Protein AF-A0A0S8A6M0-F1 (afdb_monomer_lite)

Foldseek 3Di:
DVVLVVVVVVVVVPDDDDDDDDPCVVPPPPPVAVLPVLVVVLQVVCCVQPVQEREDEAAADVCLVVSLVVVDVQQPDQKFWLAEDDDPVCRVVVVSVQSVVLSVCRNVQHWAWTKMQHPDHPPNHRIYIYTYHNLCQCAVDLLSVLCNLQVDDSVLSVQFDPLLGAGSSLSVQLSSQLRVLSNVCSVPVTHQYDDPQPCSVVLVLLLSLLLSNLLSLLVSLLVVLHCDSNLVSSLLSLLQCLLQVDNSSVNSVSSVVSNPPPSVVSNPDDSVRSSVVSVVSSVVPRDDPLVVLQLLLLSVVLSVLSPNVPDPCVVVCVSSPPPDHDVVSNVVSNVSNVVSCVVSSSDDVSPD

Secondary structure (DSSP, 8-state):
-HHHHHHHHHH--S-------TTSTTT------TTHHHHHHHHHHHHHH-TTEEEEEE--GGGHHHHHHHHHHHH-SS-EE-SB---GGGHHHHHHHHHHHHHHHHHTT--EEEEEEEEEEETTEEEEEEEE--HHHHHSSHHHHHHHHHT--HHHHTTS-GGGSPPHHHHHHHHHHHHHHHHHHHHHT-PBPP-S-TTHHHHHHHHHHHHHHHHHHHHHHHHHTS--HHHHHHHHHHHSGGGGT-STT--HHHHHHHHTS-HHHHHH--HHHHHHHHHHHHHHT---HHHHHHHHHHHHHHHHHTT-TT---HHHHHHTTTPPP-HHHHHHHHHHHHHHHHHTT---S---

pLDDT: mean 86.11, std 17.17, range [32.41, 98.69]

Radius of gyration: 20.83 Å; chains: 1; bounding box: 53×50×58 Å

Structure (mmCIF, N/CA/C/O backbone):
data_AF-A0A0S8A6M0-F1
#
_entry.id   AF-A0A0S8A6M0-F1
#
loop_
_atom_site.group_PDB
_atom_site.id
_atom_site.type_symbol
_atom_site.label_atom_id
_atom_site.label_alt_id
_atom_site.label_comp_id
_atom_site.label_asym_id
_atom_site.label_entity_id
_atom_site.label_seq_id
_atom_site.pdbx_PDB_ins_code
_atom_site.Cartn_x
_atom_site.Cartn_y
_atom_site.Cartn_z
_atom_site.occupancy
_atom_site.B_iso_or_equiv
_atom_site.auth_seq_id
_atom_site.auth_comp_id
_atom_site.auth_asym_id
_atom_site.auth_atom_id
_atom_site.pdbx_PDB_model_num
ATOM 1 N N . MET A 1 1 ? 1.611 10.120 -31.067 1.00 46.00 1 MET A N 1
ATOM 2 C CA . MET A 1 1 ? 1.795 10.291 -29.615 1.00 46.00 1 MET A CA 1
ATOM 3 C C . MET A 1 1 ? 2.648 11.515 -29.238 1.00 46.00 1 MET A C 1
ATOM 5 O O . MET A 1 1 ? 3.212 11.556 -28.164 1.00 46.00 1 MET A O 1
ATOM 9 N N . GLN A 1 2 ? 2.629 12.598 -30.031 1.00 39.31 2 GLN A N 1
ATOM 10 C CA . GLN A 1 2 ? 3.001 13.935 -29.536 1.00 39.31 2 GLN A CA 1
ATOM 11 C C . GLN A 1 2 ? 2.016 14.447 -28.463 1.00 39.31 2 GLN A C 1
ATOM 13 O O . GLN A 1 2 ? 2.237 15.522 -27.936 1.00 39.31 2 GLN A O 1
ATOM 18 N N . TYR A 1 3 ? 0.945 13.696 -28.156 1.00 43.06 3 TYR A N 1
ATOM 19 C CA . TYR A 1 3 ? -0.255 14.129 -27.437 1.00 43.06 3 TYR A CA 1
ATOM 20 C C . TYR A 1 3 ? -0.224 13.936 -25.914 1.00 43.06 3 TYR A C 1
ATOM 22 O O . TYR A 1 3 ? -0.790 14.780 -25.232 1.00 43.06 3 TYR A O 1
ATOM 30 N N . ILE A 1 4 ? 0.477 12.931 -25.366 1.00 45.72 4 ILE A N 1
ATOM 31 C CA . ILE A 1 4 ? 0.708 12.839 -23.906 1.00 45.72 4 ILE A CA 1
ATOM 32 C C . ILE A 1 4 ? 1.605 14.007 -23.481 1.00 45.72 4 ILE A C 1
ATOM 34 O O . ILE A 1 4 ? 1.246 14.790 -22.599 1.00 45.72 4 ILE A O 1
ATOM 38 N N . LEU A 1 5 ? 2.677 14.236 -24.248 1.00 43.81 5 LEU A N 1
ATOM 39 C CA . LEU A 1 5 ? 3.486 15.443 -24.146 1.00 43.81 5 LEU A CA 1
ATOM 40 C C . LEU A 1 5 ? 2.681 16.712 -24.484 1.00 43.81 5 LEU A C 1
ATOM 42 O O . LEU A 1 5 ? 2.911 17.722 -23.845 1.00 43.81 5 LEU A O 1
ATOM 46 N N . PHE A 1 6 ? 1.715 16.703 -25.419 1.00 46.66 6 PHE A N 1
ATOM 47 C CA . PHE A 1 6 ? 0.870 17.878 -25.726 1.00 46.66 6 PHE A CA 1
ATOM 48 C C . PHE A 1 6 ? -0.089 18.229 -24.583 1.00 46.66 6 PHE A C 1
ATOM 50 O O . PHE A 1 6 ? -0.305 19.405 -24.327 1.00 46.66 6 PHE A O 1
ATOM 57 N N . CYS A 1 7 ? -0.647 17.251 -23.867 1.00 47.53 7 CYS A N 1
ATOM 58 C CA . CYS A 1 7 ? -1.477 17.500 -22.687 1.00 47.53 7 CYS A CA 1
ATOM 59 C C . CYS A 1 7 ? -0.646 18.062 -21.524 1.00 47.53 7 CYS A C 1
ATOM 61 O O . CYS A 1 7 ? -1.102 18.977 -20.841 1.00 47.53 7 CYS A O 1
ATOM 63 N N . ILE A 1 8 ? 0.599 17.600 -21.369 1.00 47.94 8 ILE A N 1
ATOM 64 C CA . ILE A 1 8 ? 1.570 18.145 -20.410 1.00 47.94 8 ILE A CA 1
ATOM 65 C C . ILE A 1 8 ? 2.084 19.536 -20.869 1.00 47.94 8 ILE A C 1
ATOM 67 O O . ILE A 1 8 ? 2.166 20.467 -20.072 1.00 47.94 8 ILE A O 1
ATOM 71 N N . LEU A 1 9 ? 2.307 19.752 -22.172 1.00 43.59 9 LEU A N 1
ATOM 72 C CA . LEU A 1 9 ? 2.760 21.018 -22.782 1.00 43.59 9 LEU A CA 1
ATOM 73 C C . LEU A 1 9 ? 1.675 22.100 -22.846 1.00 43.59 9 LEU A C 1
ATOM 75 O O . LEU A 1 9 ? 1.996 23.285 -22.777 1.00 43.59 9 LEU A O 1
ATOM 79 N N . VAL A 1 10 ? 0.394 21.737 -22.948 1.00 47.34 10 VAL A N 1
ATOM 80 C CA . VAL A 1 10 ? -0.721 22.696 -22.857 1.00 47.34 10 VAL A CA 1
ATOM 81 C C . VAL A 1 10 ? -0.828 23.265 -21.436 1.00 47.34 10 VAL A C 1
ATOM 83 O O . VAL A 1 10 ? -1.192 24.430 -21.284 1.00 47.34 10 VAL A O 1
ATOM 86 N N . VAL A 1 11 ? -0.401 22.514 -20.412 1.00 46.94 11 VAL A N 1
ATOM 87 C CA . VAL A 1 11 ? -0.227 23.020 -19.037 1.00 46.94 11 VAL A CA 1
ATOM 88 C C . VAL A 1 11 ? 1.103 23.781 -18.865 1.00 46.94 11 VAL A C 1
ATOM 90 O O . VAL A 1 11 ? 1.161 24.737 -18.097 1.00 46.94 11 VAL A O 1
ATOM 93 N N . LEU A 1 12 ? 2.145 23.445 -19.634 1.00 40.41 12 LEU A N 1
ATOM 94 C CA . LEU A 1 12 ? 3.503 24.012 -19.532 1.00 40.41 12 LEU A CA 1
ATOM 95 C C . LEU A 1 12 ? 3.861 25.078 -20.585 1.00 40.41 12 LEU A C 1
ATOM 97 O O . LEU A 1 12 ? 5.035 25.381 -20.782 1.00 40.41 12 LEU A O 1
ATOM 101 N N . SER A 1 13 ? 2.892 25.733 -21.230 1.00 38.84 13 SER A N 1
ATOM 102 C CA . SER A 1 13 ? 3.166 26.835 -22.180 1.00 38.84 13 SER A CA 1
ATOM 103 C C . SER A 1 13 ? 3.771 28.115 -21.549 1.00 38.84 13 SER A C 1
ATOM 105 O O . SER A 1 13 ? 3.851 29.162 -22.193 1.00 38.84 13 SER A O 1
ATOM 107 N N . ILE A 1 14 ? 4.290 28.026 -20.321 1.00 44.28 14 ILE A N 1
ATOM 108 C CA . ILE A 1 14 ? 5.207 28.980 -19.695 1.00 44.28 14 ILE A CA 1
ATOM 109 C C . ILE A 1 14 ? 6.468 28.206 -19.282 1.00 44.28 14 ILE A C 1
ATOM 111 O O . ILE A 1 14 ? 6.523 27.721 -18.159 1.00 44.28 14 ILE A O 1
ATOM 115 N N . SER A 1 15 ? 7.443 28.052 -20.186 1.00 35.16 15 SER A N 1
ATOM 116 C CA . SER A 1 15 ? 8.906 27.938 -19.949 1.00 35.16 15 SER A CA 1
ATOM 117 C C . SER A 1 15 ? 9.570 27.266 -21.152 1.00 35.16 15 SER A C 1
ATOM 119 O O . SER A 1 15 ? 9.223 26.153 -21.526 1.00 35.16 15 SER A O 1
ATOM 121 N N . ALA A 1 16 ? 10.510 27.958 -21.790 1.00 37.88 16 ALA A N 1
ATOM 122 C CA . ALA A 1 16 ? 11.124 27.547 -23.046 1.00 37.88 16 ALA A CA 1
ATOM 123 C C . ALA A 1 16 ? 12.459 26.797 -22.861 1.00 37.88 16 ALA A C 1
ATOM 125 O O . ALA A 1 16 ? 13.295 27.229 -22.078 1.00 37.88 16 ALA A O 1
ATOM 126 N N . PHE A 1 17 ? 12.633 25.762 -23.698 1.00 36.59 17 PHE A N 1
ATOM 127 C CA . PHE A 1 17 ? 13.840 25.264 -24.389 1.00 36.59 17 PHE A CA 1
ATOM 128 C C . PHE A 1 17 ? 15.170 25.051 -23.635 1.00 36.59 17 PHE A C 1
ATOM 130 O O . PHE A 1 17 ? 15.845 26.011 -23.279 1.00 36.59 17 PHE A O 1
ATOM 137 N N . SER A 1 18 ? 15.678 23.809 -23.692 1.00 36.00 18 SER A N 1
ATOM 138 C CA . SER A 1 18 ? 16.891 23.453 -24.462 1.00 36.00 18 SER A CA 1
ATOM 139 C C . SER A 1 18 ? 17.028 21.927 -24.615 1.00 36.00 18 SER A C 1
ATOM 141 O O . SER A 1 18 ? 16.760 21.191 -23.676 1.00 36.00 18 SER A O 1
ATOM 143 N N . GLN A 1 19 ? 17.448 21.471 -25.801 1.00 38.06 19 GLN A N 1
ATOM 144 C CA . GLN A 1 19 ? 17.821 20.085 -26.133 1.00 38.06 19 GLN A CA 1
ATOM 145 C C . GLN A 1 19 ? 19.291 19.816 -25.779 1.00 38.06 19 GLN A C 1
ATOM 147 O O . GLN A 1 19 ? 20.094 20.711 -26.033 1.00 38.06 19 GLN A O 1
ATOM 152 N N . THR A 1 20 ? 19.627 18.589 -25.349 1.00 34.44 20 THR A N 1
ATOM 153 C CA . THR A 1 20 ? 20.853 17.842 -25.732 1.00 34.44 20 THR A CA 1
ATOM 154 C C . THR A 1 20 ? 20.816 16.376 -25.253 1.00 34.44 20 THR A C 1
ATOM 156 O O . THR A 1 20 ? 20.612 16.141 -24.069 1.00 34.44 20 THR A O 1
ATOM 159 N N . ASP A 1 21 ? 21.077 15.469 -26.205 1.00 32.41 21 ASP A N 1
ATOM 160 C CA . ASP A 1 21 ? 21.724 14.136 -26.188 1.00 32.41 21 ASP A CA 1
ATOM 161 C C . ASP A 1 21 ? 21.267 12.993 -25.233 1.00 32.41 21 ASP A C 1
ATOM 163 O O . ASP A 1 21 ? 21.572 12.952 -24.045 1.00 32.41 21 ASP A O 1
ATOM 167 N N . ASP A 1 22 ? 20.636 11.975 -25.846 1.00 41.69 22 ASP A N 1
ATOM 168 C CA . ASP A 1 22 ? 19.825 10.884 -25.261 1.00 41.69 22 ASP A CA 1
ATOM 169 C C . ASP A 1 22 ? 20.568 9.620 -24.753 1.00 41.69 22 ASP A C 1
ATOM 171 O O . ASP A 1 22 ? 19.923 8.620 -24.448 1.00 41.69 22 ASP A O 1
ATOM 175 N N . GLU A 1 23 ? 21.897 9.597 -24.620 1.00 34.75 23 GLU A N 1
ATOM 176 C CA . GLU A 1 23 ? 22.601 8.373 -24.156 1.00 34.75 23 GLU A CA 1
ATOM 177 C C . GLU A 1 23 ? 23.406 8.532 -22.855 1.00 34.75 23 GLU A C 1
ATOM 179 O O . GLU A 1 23 ? 23.800 7.534 -22.253 1.00 34.75 23 GLU A O 1
ATOM 184 N N . GLU A 1 24 ? 23.569 9.754 -22.339 1.00 33.75 24 GLU A N 1
ATOM 185 C CA . GLU A 1 24 ? 24.241 10.017 -21.051 1.00 33.75 24 GLU A CA 1
ATOM 186 C C . GLU A 1 24 ? 23.244 10.247 -19.890 1.00 33.75 24 GLU A C 1
ATOM 188 O O . GLU A 1 24 ? 23.607 10.147 -18.716 1.00 33.75 24 GLU A O 1
ATOM 193 N N . ALA A 1 25 ? 21.957 10.449 -20.203 1.00 35.88 25 ALA A N 1
ATOM 194 C CA . ALA A 1 25 ? 20.883 10.702 -19.235 1.00 35.88 25 ALA A CA 1
ATOM 195 C C . ALA A 1 25 ? 20.486 9.472 -18.394 1.00 35.88 25 ALA A C 1
ATOM 197 O O . ALA A 1 25 ? 19.967 9.615 -17.291 1.00 35.88 25 ALA A O 1
ATOM 198 N N . ILE A 1 26 ? 20.783 8.252 -18.858 1.00 40.38 26 ILE A N 1
ATOM 199 C CA . ILE A 1 26 ? 20.428 7.010 -18.142 1.00 40.38 26 ILE A CA 1
ATOM 200 C C . ILE A 1 26 ? 21.378 6.742 -16.952 1.00 40.38 26 ILE A C 1
ATOM 202 O O . ILE A 1 26 ? 21.061 5.949 -16.066 1.00 40.38 26 ILE A O 1
ATOM 206 N N . HIS A 1 27 ? 22.523 7.433 -16.883 1.00 38.78 27 HIS A N 1
ATOM 207 C CA . HIS A 1 27 ? 23.533 7.239 -15.834 1.00 38.78 27 HIS A CA 1
ATOM 208 C C . HIS A 1 27 ? 23.850 8.485 -14.987 1.00 38.78 27 HIS A C 1
ATOM 210 O O . HIS A 1 27 ? 24.631 8.378 -14.041 1.00 38.78 27 HIS A O 1
ATOM 216 N N . ALA A 1 28 ? 23.236 9.638 -15.262 1.00 35.34 28 ALA A N 1
ATOM 217 C CA . ALA A 1 28 ? 23.530 10.904 -14.587 1.00 35.34 28 ALA A CA 1
ATOM 218 C C . ALA A 1 28 ? 22.344 11.430 -13.755 1.00 35.34 28 ALA A C 1
ATOM 220 O O . ALA A 1 28 ? 21.873 12.538 -13.975 1.00 35.34 28 ALA A O 1
ATOM 221 N N . LEU A 1 29 ? 21.888 10.647 -12.774 1.00 40.31 29 LEU A N 1
ATOM 222 C CA . LEU A 1 29 ? 20.959 11.085 -11.714 1.00 40.31 29 LEU A CA 1
ATOM 223 C C . LEU A 1 29 ? 21.370 10.529 -10.336 1.00 40.31 29 LEU A C 1
ATOM 225 O O . LEU A 1 29 ? 20.548 10.332 -9.451 1.00 40.31 29 LEU A O 1
ATOM 229 N N . ASP A 1 30 ? 22.670 10.301 -10.118 1.00 39.28 30 ASP A N 1
ATOM 230 C CA . ASP A 1 30 ? 23.212 9.952 -8.795 1.00 39.28 30 ASP A CA 1
ATOM 231 C C . ASP A 1 30 ? 23.559 11.227 -8.002 1.00 39.28 30 ASP A C 1
ATOM 233 O O . ASP A 1 30 ? 24.685 11.447 -7.546 1.00 39.28 30 ASP A O 1
ATOM 237 N N . SER A 1 31 ? 22.575 12.128 -7.872 1.00 38.91 31 SER A N 1
ATOM 238 C CA . SER A 1 31 ? 22.597 13.052 -6.741 1.00 38.91 31 SER A CA 1
ATOM 239 C C . SER A 1 31 ? 22.397 12.178 -5.506 1.00 38.91 31 SER A C 1
ATOM 241 O O . SER A 1 31 ? 21.499 11.342 -5.484 1.00 38.91 31 SER A O 1
ATOM 243 N N . GLN A 1 32 ? 23.298 12.288 -4.531 1.00 47.19 32 GLN A N 1
ATOM 244 C CA . GLN A 1 32 ? 23.383 11.409 -3.366 1.00 47.19 32 GLN A CA 1
ATOM 245 C C . GLN A 1 32 ? 22.100 11.507 -2.517 1.00 47.19 32 GLN A C 1
ATOM 247 O O . GLN A 1 32 ? 22.029 12.242 -1.534 1.00 47.19 32 GLN A O 1
ATOM 252 N N . SER A 1 33 ? 21.066 10.796 -2.960 1.00 58.91 33 SER A N 1
ATOM 253 C CA . SER A 1 33 ? 19.709 10.811 -2.438 1.00 58.91 33 SER A CA 1
ATOM 254 C C . SER A 1 33 ? 19.671 10.080 -1.104 1.00 58.91 33 SER A C 1
ATOM 256 O O . SER A 1 33 ? 20.362 9.073 -0.911 1.00 58.91 33 SER A O 1
ATOM 258 N N . CYS A 1 34 ? 18.858 10.577 -0.168 1.00 72.19 34 CYS A N 1
ATOM 259 C CA . CYS A 1 34 ? 18.596 9.859 1.073 1.00 72.19 34 CYS A CA 1
ATOM 260 C C . CYS A 1 34 ? 18.147 8.435 0.715 1.00 72.19 34 CYS A C 1
ATOM 262 O O . CYS A 1 34 ? 17.297 8.247 -0.155 1.00 72.19 34 CYS A O 1
ATOM 264 N N . HIS A 1 35 ? 18.772 7.434 1.336 1.00 85.31 35 HIS A N 1
ATOM 265 C CA . HIS A 1 35 ? 18.454 6.015 1.140 1.00 85.31 35 HIS A CA 1
ATOM 266 C C . HIS A 1 35 ? 18.633 5.453 -0.277 1.00 85.31 35 HIS A C 1
ATOM 268 O O . HIS A 1 35 ? 18.115 4.370 -0.556 1.00 85.31 35 HIS A O 1
ATOM 274 N N . SER A 1 36 ? 19.412 6.108 -1.151 1.00 85.69 36 SER A N 1
ATOM 275 C CA . SER A 1 36 ? 19.643 5.629 -2.528 1.00 85.69 36 SER A CA 1
ATOM 276 C C . SER A 1 36 ? 20.071 4.158 -2.574 1.00 85.69 36 SER A C 1
ATOM 278 O O . SER A 1 36 ? 19.502 3.371 -3.320 1.00 85.69 36 SER A O 1
ATOM 280 N N . LYS A 1 37 ? 20.970 3.743 -1.675 1.00 91.75 37 LYS A N 1
ATOM 281 C CA . LYS A 1 37 ? 21.444 2.353 -1.575 1.00 91.75 37 LYS A CA 1
ATOM 282 C C . LYS A 1 37 ? 20.332 1.334 -1.310 1.00 91.75 37 LYS A C 1
ATOM 284 O O . LYS A 1 37 ? 20.404 0.227 -1.834 1.00 91.75 37 LYS A O 1
ATOM 289 N N . ILE A 1 38 ? 19.340 1.674 -0.485 1.00 94.31 38 ILE A N 1
ATOM 290 C CA . ILE A 1 38 ? 18.227 0.769 -0.148 1.00 94.31 38 ILE A CA 1
ATOM 291 C C . ILE A 1 38 ? 17.299 0.649 -1.352 1.00 94.31 38 ILE A C 1
ATOM 293 O O . ILE A 1 38 ? 16.981 -0.460 -1.780 1.00 94.31 38 ILE A O 1
ATOM 297 N N . VAL A 1 39 ? 16.935 1.788 -1.945 1.00 94.44 39 VAL A N 1
ATOM 298 C CA . VAL A 1 39 ? 16.099 1.853 -3.150 1.00 94.44 39 VAL A CA 1
ATOM 299 C C . VAL A 1 39 ? 16.741 1.066 -4.296 1.00 94.44 39 VAL A C 1
ATOM 301 O O . VA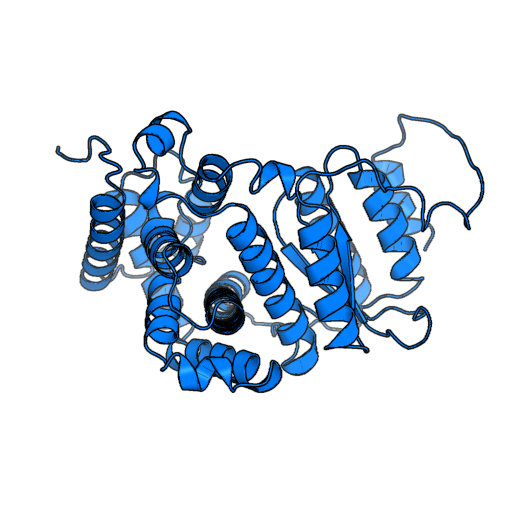L A 1 39 ? 16.091 0.223 -4.914 1.00 94.44 39 VAL A O 1
ATOM 304 N N . GLU A 1 40 ? 18.037 1.265 -4.540 1.00 95.12 40 GLU A N 1
ATOM 305 C CA . GLU A 1 40 ? 18.800 0.529 -5.549 1.00 95.12 40 GLU A CA 1
ATOM 306 C C . GLU A 1 40 ? 18.850 -0.969 -5.258 1.00 95.12 40 GLU A C 1
ATOM 308 O O . GLU A 1 40 ? 18.580 -1.772 -6.152 1.00 95.12 40 GLU A O 1
ATOM 313 N N . ALA A 1 41 ? 19.135 -1.360 -4.011 1.00 95.75 41 ALA A N 1
ATOM 314 C CA . ALA A 1 41 ? 19.183 -2.763 -3.620 1.00 95.75 41 ALA A CA 1
ATOM 315 C C . ALA A 1 41 ? 17.831 -3.463 -3.829 1.00 95.75 41 ALA A C 1
ATOM 317 O O . ALA A 1 41 ? 17.805 -4.589 -4.337 1.00 95.75 41 ALA A O 1
ATOM 318 N N . LYS A 1 42 ? 16.713 -2.805 -3.493 1.00 96.25 42 LYS A N 1
ATOM 319 C CA . LYS A 1 42 ? 15.358 -3.332 -3.714 1.00 96.25 42 LYS A CA 1
ATOM 320 C C . LYS A 1 42 ? 14.992 -3.379 -5.194 1.00 96.25 42 LYS A C 1
ATOM 322 O O . LYS A 1 42 ? 14.498 -4.405 -5.659 1.00 96.25 42 LYS A O 1
ATOM 327 N N . ARG A 1 43 ? 15.300 -2.334 -5.963 1.00 94.94 43 ARG A N 1
ATOM 328 C CA . ARG A 1 43 ? 15.109 -2.327 -7.422 1.00 94.94 43 ARG A CA 1
ATOM 329 C C . ARG A 1 43 ? 15.870 -3.473 -8.086 1.00 94.94 43 ARG A C 1
ATOM 331 O O . ARG A 1 43 ? 15.310 -4.212 -8.893 1.00 94.94 43 ARG A O 1
ATOM 338 N N . ASP A 1 44 ? 17.135 -3.657 -7.721 1.00 95.62 44 ASP A N 1
ATOM 339 C CA . ASP A 1 44 ? 17.982 -4.715 -8.267 1.00 95.62 44 ASP A CA 1
ATOM 340 C C . ASP A 1 44 ? 17.536 -6.108 -7.813 1.00 95.62 44 ASP A C 1
ATOM 342 O O . ASP A 1 44 ? 17.643 -7.069 -8.576 1.00 95.62 44 ASP A O 1
ATOM 346 N N . TYR A 1 45 ? 17.026 -6.230 -6.586 1.00 97.19 45 TYR A N 1
ATOM 347 C CA . TYR A 1 45 ? 16.375 -7.443 -6.106 1.00 97.19 45 TYR A CA 1
ATOM 348 C C . TYR A 1 45 ? 15.197 -7.822 -7.008 1.00 97.19 45 TYR A C 1
ATOM 350 O O . TYR A 1 45 ? 15.214 -8.897 -7.606 1.00 97.19 45 TYR A O 1
ATOM 358 N N . TYR A 1 46 ? 14.231 -6.919 -7.183 1.00 96.56 46 TYR A N 1
ATOM 359 C CA . TYR A 1 46 ? 13.032 -7.185 -7.975 1.00 96.56 46 TYR A CA 1
ATOM 360 C C . TYR A 1 46 ? 13.336 -7.428 -9.455 1.00 96.56 46 TYR A C 1
ATOM 362 O O . TYR A 1 46 ? 12.771 -8.350 -10.041 1.00 96.56 46 TYR A O 1
ATOM 370 N N . ARG A 1 47 ? 14.302 -6.700 -10.034 1.00 92.38 47 ARG A N 1
ATOM 371 C CA . ARG A 1 47 ? 14.785 -6.938 -11.404 1.00 92.38 47 ARG A CA 1
ATOM 372 C C . ARG A 1 47 ? 15.329 -8.358 -11.593 1.00 92.38 47 ARG A C 1
ATOM 374 O O . ARG A 1 47 ? 15.127 -8.950 -12.648 1.00 92.38 47 ARG A O 1
ATOM 381 N N . ARG A 1 48 ? 16.047 -8.906 -10.604 1.00 94.19 48 ARG A N 1
ATOM 382 C CA . ARG A 1 48 ? 16.578 -10.281 -10.676 1.00 94.19 48 ARG A CA 1
ATOM 383 C C . ARG A 1 48 ? 15.498 -11.334 -10.444 1.00 94.19 48 ARG A C 1
ATOM 385 O O . ARG A 1 48 ? 15.543 -12.378 -11.086 1.00 94.19 48 ARG A O 1
ATOM 392 N N . THR A 1 49 ? 14.574 -11.080 -9.521 1.00 95.31 49 THR A N 1
ATOM 393 C CA . THR A 1 49 ? 13.529 -12.040 -9.144 1.00 95.31 49 THR A CA 1
ATOM 394 C C . THR A 1 49 ? 12.430 -12.148 -10.203 1.00 95.31 49 THR A C 1
ATOM 396 O O . THR A 1 49 ? 11.954 -13.249 -10.470 1.00 95.31 49 THR A O 1
ATOM 399 N N . TYR A 1 50 ? 12.052 -11.033 -10.833 1.00 94.69 50 TYR A N 1
ATOM 400 C CA . TYR A 1 50 ? 10.982 -10.963 -11.831 1.00 94.69 50 TYR A CA 1
ATOM 401 C C . TYR A 1 50 ? 11.516 -10.355 -13.134 1.00 94.69 50 TYR A C 1
ATOM 403 O O . TYR A 1 50 ? 11.262 -9.186 -13.424 1.00 94.69 50 TYR A O 1
ATOM 411 N N . PRO A 1 51 ? 12.276 -11.129 -13.929 1.00 91.56 51 PRO A N 1
ATOM 412 C CA . PRO A 1 51 ? 12.998 -10.609 -15.090 1.00 91.56 51 PRO A CA 1
ATOM 413 C C . PRO A 1 51 ? 12.091 -10.063 -16.201 1.00 91.56 51 PRO A C 1
ATOM 415 O O . PRO A 1 51 ? 12.563 -9.278 -17.016 1.00 91.56 51 PRO A O 1
ATOM 418 N N . ASP A 1 52 ? 10.806 -10.428 -16.213 1.00 92.19 52 ASP A N 1
ATOM 419 C CA . ASP A 1 52 ? 9.824 -9.959 -17.200 1.00 92.19 52 ASP A CA 1
ATOM 420 C C . ASP A 1 52 ? 9.226 -8.580 -16.852 1.00 92.19 52 ASP A C 1
ATOM 422 O O . ASP A 1 52 ? 8.463 -8.016 -17.644 1.00 92.19 52 ASP A O 1
ATOM 426 N N . ILE A 1 53 ? 9.563 -8.039 -15.671 1.00 94.56 53 ILE A N 1
ATOM 427 C CA . ILE A 1 53 ? 9.106 -6.742 -15.166 1.00 94.56 53 ILE A CA 1
ATOM 428 C C . ILE A 1 53 ? 10.320 -5.829 -14.939 1.00 94.56 53 ILE A C 1
ATOM 430 O O . ILE A 1 53 ? 11.234 -6.133 -14.168 1.00 94.56 53 ILE A O 1
ATOM 434 N N . LEU A 1 54 ? 10.323 -4.665 -15.580 1.00 94.56 54 LEU A N 1
ATOM 435 C CA . LEU A 1 54 ? 11.216 -3.564 -15.253 1.00 94.56 54 LEU A CA 1
ATOM 436 C C . LEU A 1 54 ? 10.619 -2.762 -14.093 1.00 94.56 54 LEU A C 1
ATOM 438 O O . LEU A 1 54 ? 9.615 -2.076 -14.256 1.00 94.56 54 LEU A O 1
ATOM 442 N N . PHE A 1 55 ? 11.250 -2.836 -12.924 1.00 94.94 55 PHE A N 1
ATOM 443 C CA . PHE A 1 55 ? 10.901 -1.991 -11.783 1.00 94.94 55 PHE A CA 1
ATOM 444 C C . PHE A 1 55 ? 11.622 -0.650 -11.886 1.00 94.94 55 PHE A C 1
ATOM 446 O O . PHE A 1 55 ? 12.858 -0.599 -11.916 1.00 94.94 55 PHE A O 1
ATOM 453 N N . VAL A 1 56 ? 10.841 0.425 -11.915 1.00 94.38 56 VAL A N 1
ATOM 454 C CA . VAL A 1 56 ? 11.322 1.806 -11.926 1.00 94.38 56 VAL A CA 1
ATOM 455 C C . VAL A 1 56 ? 10.766 2.504 -10.698 1.00 94.38 56 VAL A C 1
ATOM 457 O O . VAL A 1 56 ? 9.572 2.412 -10.433 1.00 94.38 56 VAL A O 1
ATOM 460 N N . ILE A 1 57 ? 11.640 3.163 -9.942 1.00 95.19 57 ILE A N 1
ATOM 461 C CA . ILE A 1 57 ? 11.262 3.916 -8.747 1.00 95.19 57 ILE A CA 1
ATOM 462 C C . ILE A 1 57 ? 11.546 5.383 -9.046 1.00 95.19 57 ILE A C 1
ATOM 464 O O . ILE A 1 57 ? 12.710 5.750 -9.203 1.00 95.19 57 ILE A O 1
ATOM 468 N N . PHE A 1 58 ? 10.486 6.174 -9.171 1.00 95.19 58 PHE A N 1
ATOM 469 C CA . PHE A 1 58 ? 10.532 7.607 -9.439 1.00 95.19 58 PHE A CA 1
ATOM 470 C C . PHE A 1 58 ? 10.306 8.386 -8.154 1.00 95.19 58 PHE A C 1
ATOM 472 O O . PHE A 1 58 ? 9.423 8.051 -7.361 1.00 95.19 58 PHE A O 1
ATOM 479 N N . LYS A 1 59 ? 11.109 9.425 -7.953 1.00 89.81 59 LYS A N 1
ATOM 480 C CA . LYS A 1 59 ? 11.136 10.182 -6.704 1.00 89.81 59 LYS A CA 1
ATOM 481 C C . LYS A 1 59 ? 10.096 11.296 -6.697 1.00 89.81 59 LYS A C 1
ATOM 483 O O . LYS A 1 59 ? 9.464 11.533 -5.672 1.00 89.81 59 LYS A O 1
ATOM 488 N N . GLY A 1 60 ? 9.890 11.955 -7.832 1.00 89.62 60 GLY A N 1
ATOM 489 C CA . GLY A 1 60 ? 9.036 13.129 -7.931 1.00 89.62 60 GLY A CA 1
ATOM 490 C C . GLY A 1 60 ? 9.678 14.374 -7.319 1.00 89.62 60 GLY A C 1
ATOM 491 O O . GLY A 1 60 ? 10.893 14.572 -7.382 1.00 89.62 60 GLY A O 1
ATOM 492 N N . GLY A 1 61 ? 8.851 15.266 -6.767 1.00 85.06 61 GLY A N 1
ATOM 493 C CA . GLY A 1 61 ? 9.306 16.579 -6.299 1.00 85.06 61 GLY A CA 1
ATOM 494 C C . GLY A 1 61 ? 9.873 17.419 -7.450 1.00 85.06 61 GLY A C 1
ATOM 495 O O . GLY A 1 61 ? 9.221 17.566 -8.488 1.00 85.06 61 GLY A O 1
ATOM 496 N N . ASP A 1 62 ? 11.092 17.936 -7.290 1.00 85.06 62 ASP A N 1
ATOM 497 C CA . ASP A 1 62 ? 11.772 18.744 -8.316 1.00 85.06 62 ASP A CA 1
ATOM 498 C C . ASP A 1 62 ? 12.094 17.947 -9.599 1.00 85.06 62 ASP A C 1
ATOM 500 O O . ASP A 1 62 ? 12.218 18.539 -10.669 1.00 85.06 62 ASP A O 1
ATOM 504 N N . GLU A 1 63 ? 12.165 16.613 -9.515 1.00 87.31 63 GLU A N 1
ATOM 505 C CA . GLU A 1 63 ? 12.472 15.707 -10.635 1.00 87.31 63 GLU A CA 1
ATOM 506 C C . GLU A 1 63 ? 11.208 15.216 -11.367 1.00 87.31 63 GLU A C 1
ATOM 508 O O . GLU A 1 63 ? 11.304 14.500 -12.357 1.00 87.31 63 GLU A O 1
ATOM 513 N N . THR A 1 64 ? 10.006 15.634 -10.940 1.00 90.19 64 THR A N 1
ATOM 514 C CA . THR A 1 64 ? 8.727 15.125 -11.481 1.00 90.19 64 THR A CA 1
ATOM 515 C C . THR A 1 64 ? 8.635 15.213 -13.009 1.00 90.19 64 THR A C 1
ATOM 517 O O . THR A 1 64 ? 8.096 14.313 -13.651 1.00 90.19 64 THR A O 1
ATOM 520 N N . LEU A 1 65 ? 9.129 16.300 -13.613 1.00 91.62 65 LEU A N 1
ATOM 521 C CA . LEU A 1 65 ? 9.115 16.453 -15.071 1.00 91.62 65 LEU A CA 1
ATOM 522 C C . LEU A 1 65 ? 10.039 15.443 -15.755 1.00 91.62 65 LEU A C 1
ATOM 524 O O . LEU A 1 65 ? 9.626 14.819 -16.732 1.00 91.62 65 LEU A O 1
ATOM 528 N N . ASP A 1 66 ? 11.246 15.268 -15.227 1.00 92.94 66 ASP A N 1
ATOM 529 C CA . ASP A 1 66 ? 12.249 14.358 -15.778 1.00 92.94 66 ASP A CA 1
ATOM 530 C C . ASP A 1 66 ? 11.796 12.900 -15.619 1.00 92.94 66 ASP A C 1
ATOM 532 O O . ASP A 1 66 ? 11.816 12.145 -16.592 1.00 92.94 66 ASP A O 1
ATOM 536 N N . ASP A 1 67 ? 11.257 12.534 -14.450 1.00 92.81 67 ASP A N 1
ATOM 537 C CA . ASP A 1 67 ? 10.650 11.222 -14.185 1.00 92.81 67 ASP A CA 1
ATOM 538 C C . ASP A 1 67 ? 9.560 10.885 -15.216 1.00 92.81 67 ASP A C 1
ATOM 540 O O . ASP A 1 67 ? 9.468 9.764 -15.723 1.00 92.81 67 ASP A O 1
ATOM 544 N N . MET A 1 68 ? 8.746 11.872 -15.590 1.00 94.06 68 MET A N 1
ATOM 545 C CA . MET A 1 68 ? 7.649 11.687 -16.540 1.00 94.06 68 MET A CA 1
ATOM 546 C C . MET A 1 68 ? 8.123 11.611 -17.995 1.00 94.06 68 MET A C 1
ATOM 548 O O . MET A 1 68 ? 7.517 10.890 -18.790 1.00 94.06 68 MET A O 1
ATOM 552 N N . VAL A 1 69 ? 9.221 12.288 -18.346 1.00 93.12 69 VAL A N 1
ATOM 553 C CA . VAL A 1 69 ? 9.893 12.125 -19.649 1.00 93.12 69 VAL A CA 1
ATOM 554 C C . VAL A 1 69 ? 10.514 10.732 -19.766 1.00 93.12 69 VAL A C 1
ATOM 556 O O . VAL A 1 69 ? 10.367 10.070 -20.799 1.00 93.12 69 VAL A O 1
ATOM 559 N N . VAL A 1 70 ? 11.160 10.252 -18.699 1.00 92.19 70 VAL A N 1
ATOM 560 C CA . VAL A 1 70 ? 11.687 8.884 -18.638 1.00 92.19 70 VAL A CA 1
ATOM 561 C C . VAL A 1 70 ? 10.545 7.881 -18.778 1.00 92.19 70 VAL A C 1
ATOM 563 O O . VAL A 1 70 ? 10.647 6.958 -19.584 1.00 92.19 70 VAL A O 1
ATOM 566 N N . LEU A 1 71 ? 9.430 8.078 -18.070 1.00 92.25 71 LEU A N 1
ATOM 567 C CA . LEU A 1 71 ? 8.264 7.204 -18.182 1.00 92.25 71 LEU A CA 1
ATOM 568 C C . LEU A 1 71 ? 7.718 7.127 -19.615 1.00 92.25 71 LEU A C 1
ATOM 570 O O . LEU A 1 71 ? 7.527 6.025 -20.124 1.00 92.25 71 LEU A O 1
ATOM 574 N N . ASP A 1 72 ? 7.489 8.267 -20.273 1.00 91.00 72 ASP A N 1
ATOM 575 C CA . ASP A 1 72 ? 6.996 8.313 -21.661 1.00 91.00 72 ASP A CA 1
ATOM 576 C C . ASP A 1 72 ? 7.931 7.547 -22.611 1.00 91.00 72 ASP A C 1
ATOM 578 O O . ASP A 1 72 ? 7.488 6.736 -23.430 1.00 91.00 72 ASP A O 1
ATOM 582 N N . THR A 1 73 ? 9.242 7.719 -22.421 1.00 90.12 73 THR A N 1
ATOM 583 C CA . THR A 1 73 ? 10.277 7.019 -23.192 1.00 90.12 73 THR A CA 1
ATOM 584 C C . THR A 1 73 ? 10.216 5.506 -22.985 1.00 90.12 73 THR A C 1
ATOM 586 O O . THR A 1 73 ? 10.272 4.747 -23.953 1.00 90.12 73 THR A O 1
ATOM 589 N N . LEU A 1 74 ? 10.083 5.054 -21.734 1.00 90.31 74 LEU A N 1
ATOM 590 C CA . LEU A 1 74 ? 10.032 3.632 -21.393 1.00 90.31 74 LEU A CA 1
ATOM 591 C C . LEU A 1 74 ? 8.753 2.948 -21.899 1.00 90.31 74 LEU A C 1
ATOM 593 O O . LEU A 1 74 ? 8.800 1.800 -22.338 1.00 90.31 74 LEU A O 1
ATOM 597 N N . LEU A 1 75 ? 7.609 3.631 -21.836 1.00 90.00 75 LEU A N 1
ATOM 598 C CA . LEU A 1 75 ? 6.312 3.072 -22.224 1.00 90.00 75 LEU A CA 1
ATOM 599 C C . LEU A 1 75 ? 6.174 2.866 -23.742 1.00 90.00 75 LEU A C 1
ATOM 601 O O . LEU A 1 75 ? 5.527 1.909 -24.188 1.00 90.00 75 LEU A O 1
ATOM 605 N N . GLY A 1 76 ? 6.796 3.736 -24.539 1.00 88.38 76 GLY A N 1
ATOM 606 C CA . GLY A 1 76 ? 6.685 3.708 -25.994 1.00 88.38 76 GLY A CA 1
ATOM 607 C C . GLY A 1 76 ? 5.314 4.183 -26.504 1.00 88.38 76 GLY A C 1
ATOM 608 O O . GLY A 1 76 ? 4.537 4.758 -25.751 1.00 88.38 76 GLY A O 1
ATOM 609 N N . PRO A 1 77 ? 5.004 3.992 -27.802 1.00 84.81 77 PRO A N 1
ATOM 610 C CA . PRO A 1 77 ? 3.896 4.697 -28.444 1.00 84.81 77 PRO A CA 1
ATOM 611 C C . PRO A 1 77 ? 2.479 4.176 -28.151 1.00 84.81 77 PRO A C 1
ATOM 613 O O . PRO A 1 77 ? 1.523 4.912 -28.394 1.00 84.81 77 PRO A O 1
ATOM 616 N N . ASN A 1 78 ? 2.317 2.931 -27.692 1.00 87.50 78 ASN A N 1
ATOM 617 C CA . ASN A 1 78 ? 0.999 2.336 -27.414 1.00 87.50 78 ASN A CA 1
ATOM 618 C C . ASN A 1 78 ? 0.991 1.457 -26.144 1.00 87.50 78 ASN A C 1
ATOM 620 O O . ASN A 1 78 ? 0.651 0.271 -26.221 1.00 87.50 78 ASN A O 1
ATOM 624 N N . PRO A 1 79 ? 1.371 1.994 -24.973 1.00 91.69 79 PRO A N 1
ATOM 625 C CA . PRO A 1 79 ? 1.374 1.230 -23.733 1.00 91.69 79 PRO A CA 1
ATOM 626 C C . PRO A 1 79 ? -0.040 0.824 -23.309 1.00 91.69 79 PRO A C 1
ATOM 628 O O . PRO A 1 79 ? -1.043 1.410 -23.726 1.00 91.69 79 PRO A O 1
ATOM 631 N N . VAL A 1 80 ? -0.117 -0.175 -22.431 1.00 92.25 80 VAL A N 1
ATOM 632 C CA . VAL A 1 80 ? -1.377 -0.644 -21.843 1.00 92.25 80 VAL A CA 1
ATOM 633 C C . VAL A 1 80 ? -1.252 -0.665 -20.327 1.00 92.25 80 VAL A C 1
ATOM 635 O O . VAL A 1 80 ? -0.320 -1.267 -19.805 1.00 92.25 80 VAL A O 1
ATOM 638 N N . ASN A 1 81 ? -2.192 -0.054 -19.609 1.00 93.94 81 ASN A N 1
ATOM 639 C CA . ASN A 1 81 ? -2.292 -0.219 -18.162 1.00 93.94 81 ASN A CA 1
ATOM 640 C C . ASN A 1 81 ? -2.863 -1.613 -17.857 1.00 93.94 81 ASN A C 1
ATOM 642 O O . ASN A 1 81 ? -3.852 -2.029 -18.465 1.00 93.94 81 ASN A O 1
ATOM 646 N N . LEU A 1 82 ? -2.229 -2.327 -16.930 1.00 95.06 82 LEU A N 1
ATOM 647 C CA . LEU A 1 82 ? -2.6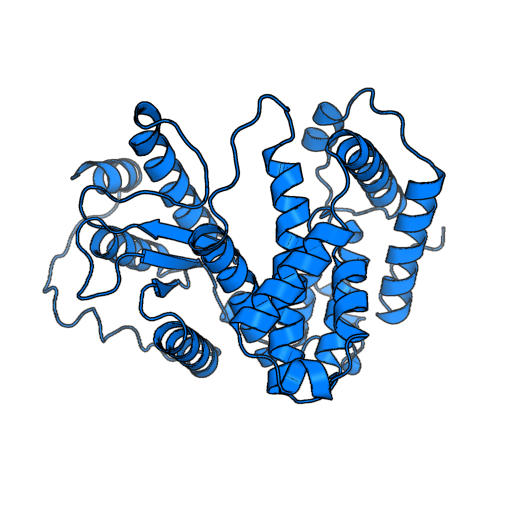02 -3.689 -16.546 1.00 95.06 82 LEU A CA 1
ATOM 648 C C . LEU A 1 82 ? -3.280 -3.778 -15.174 1.00 95.06 82 LEU A C 1
ATOM 650 O O . LEU A 1 82 ? -3.617 -4.876 -14.735 1.00 95.06 82 LEU A O 1
ATOM 654 N N . ASP A 1 83 ? -3.500 -2.651 -14.501 1.00 93.50 83 ASP A N 1
ATOM 655 C CA . ASP A 1 83 ? -4.101 -2.618 -13.168 1.00 93.50 83 ASP A CA 1
ATOM 656 C C . ASP A 1 83 ? -5.624 -2.711 -13.210 1.00 93.50 83 ASP A C 1
ATOM 658 O O . ASP A 1 83 ? -6.226 -3.226 -12.269 1.00 93.50 83 ASP A O 1
ATOM 662 N N . TYR A 1 84 ? -6.253 -2.260 -14.299 1.00 91.88 84 TYR A N 1
ATOM 663 C CA . TYR A 1 84 ? -7.709 -2.190 -14.423 1.00 91.88 84 TYR A CA 1
ATOM 664 C C . TYR A 1 84 ? -8.218 -2.901 -15.674 1.00 91.88 84 TYR A C 1
ATOM 666 O O . TYR A 1 84 ? -7.695 -2.740 -16.779 1.00 91.88 84 TYR A O 1
ATOM 674 N N . GLU A 1 85 ? -9.288 -3.674 -15.507 1.00 90.50 85 GLU A N 1
ATOM 675 C CA . GLU A 1 85 ? -10.036 -4.242 -16.615 1.00 90.50 85 GLU A CA 1
ATOM 676 C C . GLU A 1 85 ? -10.744 -3.098 -17.335 1.00 90.50 85 GLU A C 1
ATOM 678 O O . GLU A 1 85 ? -11.375 -2.245 -16.711 1.00 90.50 85 GLU A O 1
ATOM 683 N N . HIS A 1 86 ? -10.627 -3.065 -18.655 1.00 85.88 86 HIS A N 1
ATOM 684 C CA . HIS A 1 86 ? -11.247 -2.036 -19.469 1.00 85.88 86 HIS A CA 1
ATOM 685 C C . HIS A 1 86 ? -11.488 -2.565 -20.885 1.00 85.88 86 HIS A C 1
ATOM 687 O O . HIS A 1 86 ? -10.698 -3.366 -21.398 1.00 85.88 86 HIS A O 1
ATOM 693 N N . PRO A 1 87 ? -12.573 -2.131 -21.543 1.00 89.56 87 PRO A N 1
ATOM 694 C CA . PRO A 1 87 ? -12.793 -2.452 -22.939 1.00 89.56 87 PRO A CA 1
ATOM 695 C C . PRO A 1 87 ? -11.775 -1.706 -23.818 1.00 89.56 87 PRO A C 1
ATOM 697 O O . PRO A 1 87 ? -11.258 -0.649 -23.447 1.00 89.56 87 PRO A O 1
ATOM 700 N N . ASN A 1 88 ? -11.479 -2.257 -24.998 1.00 88.50 88 ASN A N 1
ATOM 701 C CA . ASN A 1 88 ? -10.410 -1.754 -25.870 1.00 88.50 88 ASN A CA 1
ATOM 702 C C . ASN A 1 88 ? -10.606 -0.283 -26.267 1.00 88.50 88 ASN A C 1
ATOM 704 O O . ASN A 1 88 ? -9.628 0.444 -26.410 1.00 88.50 88 ASN A O 1
ATOM 708 N N . GLU A 1 89 ? -11.854 0.154 -26.428 1.00 91.69 89 GLU A N 1
ATOM 709 C CA . GLU A 1 89 ? -12.216 1.531 -26.762 1.00 91.69 89 GLU A CA 1
ATOM 710 C C . GLU A 1 89 ? -11.877 2.556 -25.668 1.00 91.69 89 GLU A C 1
ATOM 712 O O . GLU A 1 89 ? -11.743 3.729 -25.991 1.00 91.69 89 GLU A O 1
ATOM 717 N N . LEU A 1 90 ? -11.698 2.134 -24.408 1.00 91.00 90 LEU A N 1
ATOM 718 C CA . LEU A 1 90 ? -11.327 3.012 -23.287 1.00 91.00 90 LEU A CA 1
ATOM 719 C C . LEU A 1 90 ? -9.834 2.953 -22.945 1.00 91.00 90 LEU A C 1
ATOM 721 O O . LEU A 1 90 ? -9.399 3.561 -21.970 1.00 91.00 90 LEU A O 1
ATOM 725 N N . ARG A 1 91 ? -9.031 2.215 -23.722 1.00 87.06 91 ARG A N 1
ATOM 726 C CA . ARG A 1 91 ? -7.603 2.022 -23.433 1.00 87.06 91 ARG A CA 1
ATOM 727 C C . ARG A 1 91 ? -6.823 3.333 -23.419 1.00 87.06 91 ARG A C 1
ATOM 729 O O . ARG A 1 91 ? -5.993 3.528 -22.539 1.00 87.06 91 ARG A O 1
ATOM 736 N N . GLU A 1 92 ? -7.084 4.217 -24.378 1.00 89.12 92 GLU A N 1
ATOM 737 C CA . GLU A 1 92 ? -6.403 5.514 -24.461 1.00 89.12 92 GLU A CA 1
ATOM 738 C C . GLU A 1 92 ? -6.762 6.407 -23.265 1.00 89.12 92 GLU A C 1
ATOM 740 O O . GLU A 1 92 ? -5.868 6.914 -22.588 1.00 89.12 92 GLU A O 1
ATOM 745 N N . ASP A 1 93 ? -8.053 6.511 -22.938 1.00 91.62 93 ASP A N 1
ATOM 746 C CA . ASP A 1 93 ? -8.527 7.275 -21.779 1.00 91.62 93 ASP A CA 1
ATOM 747 C C . ASP A 1 93 ? -7.938 6.734 -20.469 1.00 91.62 93 ASP A C 1
ATOM 749 O O . ASP A 1 93 ? -7.462 7.505 -19.632 1.00 91.62 93 ASP A O 1
ATOM 753 N N . LEU A 1 94 ? -7.905 5.406 -20.299 1.00 91.62 94 LEU A N 1
ATOM 754 C CA . LEU A 1 94 ? -7.299 4.780 -19.126 1.00 91.62 94 LEU A CA 1
ATOM 755 C C . LEU A 1 94 ? -5.803 5.083 -19.039 1.00 91.62 94 LEU A C 1
ATOM 757 O O . LEU A 1 94 ? -5.309 5.374 -17.951 1.00 91.62 94 LEU A O 1
ATOM 761 N N . MET A 1 95 ? -5.078 5.040 -20.158 1.00 93.19 95 MET A N 1
ATOM 762 C CA . MET A 1 95 ? -3.660 5.395 -20.180 1.00 93.19 95 MET A CA 1
ATOM 763 C C . MET A 1 95 ? -3.429 6.850 -19.767 1.00 93.19 95 MET A C 1
ATOM 765 O O . MET A 1 95 ? -2.544 7.107 -18.951 1.00 93.19 95 MET A O 1
ATOM 769 N N . ILE A 1 96 ? -4.249 7.785 -20.257 1.00 91.81 96 ILE A N 1
ATOM 770 C CA . ILE A 1 96 ? -4.173 9.205 -19.883 1.00 91.81 96 ILE A CA 1
ATOM 771 C C . ILE A 1 96 ? -4.414 9.380 -18.381 1.00 91.81 96 ILE A C 1
ATOM 773 O O . ILE A 1 96 ? -3.633 10.050 -17.704 1.00 91.81 96 ILE A O 1
ATOM 777 N N . VAL A 1 97 ? -5.463 8.756 -17.838 1.00 93.25 97 VAL A N 1
ATOM 778 C CA . VAL A 1 97 ? -5.775 8.831 -16.402 1.00 93.25 97 VAL A CA 1
ATOM 779 C C . VAL A 1 97 ? -4.681 8.170 -15.561 1.00 93.25 97 VAL A C 1
ATOM 781 O O . VAL A 1 97 ? -4.319 8.699 -14.513 1.00 93.25 97 VAL A O 1
ATOM 784 N N . SER A 1 98 ? -4.105 7.062 -16.027 1.00 94.69 98 SER A N 1
ATOM 785 C CA . SER A 1 98 ? -3.022 6.358 -15.329 1.00 94.69 98 SER A CA 1
ATOM 786 C C . SER A 1 98 ? -1.745 7.198 -15.273 1.00 94.69 98 SER A C 1
ATOM 788 O O . SER A 1 98 ? -1.157 7.343 -14.206 1.00 94.69 98 SER A O 1
ATOM 790 N N . ALA A 1 99 ? -1.347 7.819 -16.388 1.00 93.81 99 ALA A N 1
ATOM 791 C CA . ALA A 1 99 ? -0.214 8.742 -16.416 1.00 93.81 99 ALA A CA 1
ATOM 792 C C . ALA A 1 99 ? -0.478 9.991 -15.556 1.00 93.81 99 ALA A C 1
ATOM 794 O O . ALA A 1 99 ? 0.397 10.426 -14.811 1.00 93.81 99 ALA A O 1
ATOM 795 N N . GLY A 1 100 ? -1.702 10.529 -15.599 1.00 94.56 100 GLY A N 1
ATOM 796 C CA . GLY A 1 100 ? -2.125 11.637 -14.741 1.00 94.56 100 GLY A CA 1
ATOM 797 C C . GLY A 1 100 ? -2.088 11.288 -13.250 1.00 94.56 100 GLY A C 1
ATOM 798 O O . GLY A 1 100 ? -1.692 12.120 -12.437 1.00 94.56 100 GLY A O 1
ATOM 799 N N . ARG A 1 101 ? -2.436 10.047 -12.885 1.00 95.19 101 ARG A N 1
ATOM 800 C CA . ARG A 1 101 ? -2.280 9.529 -11.521 1.00 95.19 101 ARG A CA 1
ATOM 801 C C . ARG A 1 101 ? -0.807 9.468 -11.128 1.00 95.19 101 ARG A C 1
ATOM 803 O O . ARG A 1 101 ? -0.481 9.989 -10.073 1.00 95.19 101 ARG A O 1
ATOM 810 N N . VAL A 1 102 ? 0.070 8.889 -11.954 1.00 96.44 102 VAL A N 1
ATOM 811 C CA . VAL A 1 102 ? 1.518 8.834 -11.661 1.00 96.44 102 VAL A CA 1
ATOM 812 C C . VAL A 1 102 ? 2.078 10.241 -11.448 1.00 96.44 102 VAL A C 1
ATOM 814 O O . VAL A 1 102 ? 2.709 10.495 -10.428 1.00 96.44 102 VAL A O 1
ATOM 817 N N . TRP A 1 103 ? 1.754 11.179 -12.342 1.00 95.81 103 TRP A N 1
ATOM 818 C CA . TRP A 1 103 ? 2.108 12.592 -12.199 1.00 95.81 103 TRP A CA 1
ATOM 819 C C . TRP A 1 103 ? 1.639 13.170 -10.856 1.00 95.81 103 TRP A C 1
ATOM 821 O O . TRP A 1 103 ? 2.425 13.772 -10.128 1.00 95.81 103 TRP A O 1
ATOM 831 N N . PHE A 1 104 ? 0.366 12.966 -10.500 1.00 95.69 104 PHE A N 1
ATOM 832 C CA . PHE A 1 104 ? -0.188 13.438 -9.231 1.00 95.69 104 PHE A CA 1
ATOM 833 C C . PHE A 1 104 ? 0.540 12.834 -8.022 1.00 95.69 104 PHE A C 1
ATOM 835 O O . PHE A 1 104 ? 0.852 13.563 -7.081 1.00 95.69 104 PHE A O 1
ATOM 842 N N . MET A 1 105 ? 0.845 11.535 -8.048 1.00 96.00 105 MET A N 1
ATOM 843 C CA . MET A 1 105 ? 1.557 10.868 -6.956 1.00 96.00 105 MET A CA 1
ATOM 844 C C . MET A 1 105 ? 2.991 11.392 -6.805 1.00 96.00 105 MET A C 1
ATOM 846 O O . MET A 1 105 ? 3.416 11.659 -5.685 1.00 96.00 105 MET A O 1
ATOM 850 N N . LEU A 1 106 ? 3.703 11.637 -7.913 1.00 94.25 106 LEU A N 1
ATOM 851 C CA . LEU A 1 106 ? 5.045 12.236 -7.905 1.00 94.25 106 LEU A CA 1
ATOM 852 C C . LEU A 1 106 ? 5.051 13.666 -7.355 1.00 94.25 106 LEU A C 1
ATOM 854 O O . LEU A 1 106 ? 5.910 14.017 -6.549 1.00 94.25 106 LEU A O 1
ATOM 858 N N . GLN A 1 107 ? 4.070 14.483 -7.746 1.00 93.75 107 GLN A N 1
ATOM 859 C CA . GLN A 1 107 ? 3.959 15.860 -7.255 1.00 93.75 107 GLN A CA 1
ATOM 860 C C . GLN A 1 107 ? 3.681 15.949 -5.755 1.00 93.75 107 GLN A C 1
ATOM 862 O O . GLN A 1 107 ? 4.065 16.931 -5.125 1.00 93.75 107 GLN A O 1
ATOM 867 N N . ASN A 1 108 ? 2.982 14.960 -5.199 1.00 91.75 108 ASN A N 1
ATOM 868 C CA . ASN A 1 108 ? 2.575 14.948 -3.796 1.00 91.75 108 ASN A CA 1
ATOM 869 C C . ASN A 1 108 ? 3.418 13.987 -2.943 1.00 91.75 108 ASN A C 1
ATOM 871 O O . ASN A 1 108 ? 3.092 13.784 -1.776 1.00 91.75 108 ASN A O 1
ATOM 875 N N . SER A 1 109 ? 4.481 13.396 -3.507 1.00 91.56 109 SER A N 1
ATOM 876 C CA . SER A 1 109 ? 5.350 12.422 -2.831 1.00 91.56 109 SER A CA 1
ATOM 877 C C . SER A 1 109 ? 4.569 11.260 -2.191 1.00 91.56 109 SER A C 1
ATOM 879 O O . SER A 1 109 ? 4.873 10.834 -1.077 1.00 91.56 109 SER A O 1
ATOM 881 N N . ILE A 1 110 ? 3.546 10.757 -2.889 1.00 92.62 110 ILE A N 1
ATOM 882 C CA . ILE A 1 110 ? 2.695 9.653 -2.425 1.00 92.62 110 ILE A CA 1
ATOM 883 C C . ILE A 1 110 ? 3.226 8.329 -3.006 1.00 92.62 110 ILE A C 1
ATOM 885 O O . ILE A 1 110 ? 3.326 8.207 -4.233 1.00 92.62 110 ILE A O 1
ATOM 889 N N . PRO A 1 111 ? 3.553 7.328 -2.167 1.00 95.25 111 PRO A N 1
ATOM 890 C CA . PRO A 1 111 ? 3.847 5.975 -2.580 1.00 95.25 111 PRO A CA 1
ATOM 891 C C . PRO A 1 111 ? 2.715 5.371 -3.388 1.00 95.25 111 PRO A C 1
ATOM 893 O O . PRO A 1 111 ? 1.544 5.447 -3.013 1.00 95.25 111 PRO A O 1
ATOM 896 N N . SER A 1 112 ? 3.064 4.829 -4.546 1.00 96.81 112 SER A N 1
ATOM 897 C CA . SER A 1 112 ? 2.089 4.160 -5.385 1.00 96.81 112 SER A CA 1
ATOM 898 C C . SER A 1 112 ? 2.743 3.308 -6.451 1.00 96.81 112 SER A C 1
ATOM 900 O O . SER A 1 112 ? 3.752 3.701 -7.027 1.00 96.81 112 SER A O 1
ATOM 902 N N . ALA A 1 113 ? 2.108 2.197 -6.793 1.00 97.62 113 ALA A N 1
ATOM 903 C CA . ALA A 1 113 ? 2.458 1.383 -7.941 1.00 97.62 113 ALA A CA 1
ATOM 904 C C . ALA A 1 113 ? 1.438 1.493 -9.080 1.00 97.62 113 ALA A C 1
ATOM 906 O O . ALA A 1 113 ? 0.231 1.682 -8.879 1.00 97.62 113 ALA A O 1
ATOM 907 N N . THR A 1 114 ? 1.946 1.364 -10.306 1.00 97.56 114 THR A N 1
ATOM 908 C CA . THR A 1 114 ? 1.157 1.174 -11.529 1.00 97.56 114 THR A CA 1
ATOM 909 C C . THR A 1 114 ? 1.892 0.204 -12.451 1.00 97.56 114 THR A C 1
ATOM 911 O O . THR A 1 114 ? 3.078 0.405 -12.729 1.00 97.56 114 THR A O 1
ATOM 914 N N . LEU A 1 115 ? 1.212 -0.837 -12.941 1.00 97.50 115 LEU A N 1
ATOM 915 C CA . LEU A 1 115 ? 1.788 -1.775 -13.905 1.00 97.50 115 LEU A CA 1
ATOM 916 C C . LEU A 1 115 ? 1.354 -1.424 -15.327 1.00 97.50 115 LEU A C 1
ATOM 918 O O . LEU A 1 115 ? 0.166 -1.375 -15.654 1.00 97.50 115 LEU A O 1
ATOM 922 N N . PHE A 1 116 ? 2.339 -1.277 -16.205 1.00 96.19 116 PHE A N 1
ATOM 923 C CA . PHE A 1 116 ? 2.128 -1.104 -17.632 1.00 96.19 116 PHE A CA 1
ATOM 924 C C . PHE A 1 116 ? 2.721 -2.263 -18.422 1.00 96.19 116 PHE A C 1
ATOM 926 O O . PHE A 1 116 ? 3.728 -2.855 -18.037 1.00 96.19 116 PHE A O 1
ATOM 933 N N . LYS A 1 117 ? 2.132 -2.538 -19.579 1.00 94.25 117 LYS A N 1
ATOM 934 C CA . LYS A 1 117 ? 2.781 -3.251 -20.671 1.00 94.25 117 LYS A CA 1
ATOM 935 C C . LYS A 1 117 ? 3.351 -2.230 -21.652 1.00 94.25 117 LYS A C 1
ATOM 937 O O . LYS A 1 117 ? 2.597 -1.394 -22.154 1.00 94.25 117 LYS A O 1
ATOM 942 N N . ALA A 1 118 ? 4.652 -2.307 -21.911 1.00 88.62 118 ALA A N 1
ATOM 943 C CA . ALA A 1 118 ? 5.332 -1.458 -22.882 1.00 88.62 118 ALA A CA 1
ATOM 944 C C . ALA A 1 118 ? 5.027 -1.915 -24.315 1.00 88.62 118 ALA A C 1
ATOM 946 O O . ALA A 1 118 ? 4.871 -3.110 -24.576 1.00 88.62 118 ALA A O 1
ATOM 947 N N . ASP A 1 119 ? 4.980 -0.967 -25.251 1.00 79.12 119 ASP A N 1
ATOM 948 C CA . ASP A 1 119 ? 4.803 -1.276 -26.679 1.00 79.12 119 ASP A CA 1
ATOM 949 C C . ASP A 1 119 ? 6.124 -1.735 -27.323 1.00 79.12 119 ASP A C 1
ATOM 951 O O . ASP A 1 119 ? 6.160 -2.678 -28.111 1.00 79.12 119 ASP A O 1
ATOM 955 N N . ASN A 1 120 ? 7.234 -1.104 -26.925 1.00 70.62 120 ASN A N 1
ATOM 956 C CA . ASN A 1 120 ? 8.587 -1.448 -27.358 1.00 70.62 120 ASN A CA 1
ATOM 957 C C . ASN A 1 120 ? 9.432 -1.833 -26.136 1.00 70.62 120 ASN A C 1
ATOM 959 O O . ASN A 1 120 ? 10.073 -0.959 -25.552 1.00 70.62 120 ASN A O 1
ATOM 963 N N . PRO A 1 121 ? 9.440 -3.111 -25.721 1.00 71.44 121 PRO A N 1
ATOM 964 C CA . PRO A 1 121 ? 10.211 -3.531 -24.559 1.00 71.44 121 PRO A CA 1
ATOM 965 C C . PRO A 1 121 ? 11.698 -3.218 -24.733 1.00 71.44 121 PRO A C 1
ATOM 967 O O . PRO A 1 121 ? 12.299 -3.515 -25.771 1.00 71.44 121 PRO A O 1
ATOM 970 N N . LEU A 1 122 ? 12.321 -2.664 -23.691 1.00 64.88 122 LEU A N 1
ATOM 971 C CA . LEU A 1 122 ? 13.777 -2.566 -23.611 1.00 64.88 122 LEU A CA 1
ATOM 972 C C . LEU A 1 122 ? 14.351 -3.971 -23.375 1.00 64.88 122 LEU A C 1
ATOM 974 O O . LEU A 1 122 ? 14.503 -4.441 -22.248 1.00 64.88 122 LEU A O 1
ATOM 978 N N . GLY A 1 123 ? 14.637 -4.679 -24.467 1.00 68.75 123 GLY A N 1
ATOM 979 C CA . GLY A 1 123 ? 15.109 -6.060 -24.421 1.00 68.75 123 GLY A CA 1
ATOM 980 C C . GLY A 1 123 ? 13.980 -7.053 -24.134 1.00 68.75 123 GLY A C 1
ATOM 981 O O . GLY A 1 123 ? 13.118 -7.261 -24.980 1.00 68.75 123 GLY A O 1
ATOM 982 N N . TRP A 1 124 ? 14.026 -7.709 -22.971 1.00 60.47 124 TRP A N 1
ATOM 983 C CA . TRP A 1 124 ? 13.149 -8.836 -22.600 1.00 60.47 124 TRP A CA 1
ATOM 984 C C . TRP A 1 124 ? 12.034 -8.423 -21.623 1.00 60.47 124 TRP A C 1
ATOM 986 O O . TRP A 1 124 ? 11.172 -9.227 -21.289 1.00 60.47 124 TRP A O 1
ATOM 996 N N . GLN A 1 125 ? 12.060 -7.176 -21.146 1.00 77.12 125 GLN A N 1
ATOM 997 C CA . GLN A 1 125 ? 11.135 -6.656 -20.142 1.00 77.12 125 GLN A CA 1
ATOM 998 C C . GLN A 1 125 ? 9.904 -6.055 -20.825 1.00 77.12 125 GLN A C 1
ATOM 1000 O O . GLN A 1 125 ? 9.906 -4.889 -21.214 1.00 77.12 125 GLN A O 1
ATOM 1005 N N . GLU A 1 126 ? 8.861 -6.873 -20.992 1.00 87.38 126 GLU A N 1
ATOM 1006 C CA . GLU A 1 126 ? 7.576 -6.453 -21.580 1.00 87.38 126 GLU A CA 1
ATOM 1007 C C . GLU A 1 126 ? 6.745 -5.565 -20.653 1.00 87.38 126 GLU A C 1
ATOM 1009 O O . GLU A 1 126 ? 5.903 -4.796 -21.122 1.00 87.38 126 GLU A O 1
ATOM 1014 N N . HIS A 1 127 ? 6.972 -5.666 -19.346 1.00 95.19 127 HIS A N 1
ATOM 1015 C CA . HIS A 1 127 ? 6.175 -4.980 -18.342 1.00 95.19 127 HIS A CA 1
ATOM 1016 C C . HIS A 1 127 ? 7.025 -3.978 -17.580 1.00 95.19 127 HIS A C 1
ATOM 1018 O O . HIS A 1 127 ? 8.195 -4.228 -17.301 1.00 95.19 127 HIS A O 1
ATOM 1024 N N . ILE A 1 128 ? 6.427 -2.850 -17.215 1.00 95.69 128 ILE A N 1
ATOM 1025 C CA . ILE A 1 128 ? 7.068 -1.802 -16.430 1.00 95.69 128 ILE A CA 1
ATOM 1026 C C . ILE A 1 128 ? 6.212 -1.576 -15.192 1.00 95.69 128 ILE A C 1
ATOM 1028 O O . ILE A 1 128 ? 5.068 -1.136 -15.294 1.00 95.69 128 ILE A O 1
ATOM 1032 N N . CYS A 1 129 ? 6.769 -1.896 -14.028 1.00 97.25 129 CYS A N 1
ATOM 1033 C CA . CYS A 1 129 ? 6.195 -1.522 -12.744 1.00 97.25 129 CYS A CA 1
ATOM 1034 C C . CYS A 1 129 ? 6.771 -0.166 -12.347 1.00 97.25 129 CYS A C 1
ATOM 1036 O O . CYS A 1 129 ? 7.967 -0.051 -12.065 1.00 97.25 129 CYS A O 1
ATOM 1038 N N . VAL A 1 130 ? 5.919 0.853 -12.354 1.00 97.56 130 VAL A N 1
ATOM 1039 C CA . VAL A 1 130 ? 6.268 2.212 -11.948 1.00 97.56 130 VAL A CA 1
ATOM 1040 C C . VAL A 1 130 ? 5.875 2.382 -10.495 1.00 97.56 130 VAL A C 1
ATOM 1042 O O . VAL A 1 130 ? 4.688 2.334 -10.180 1.00 97.56 130 VAL A O 1
ATOM 1045 N N . VAL A 1 131 ? 6.865 2.591 -9.637 1.00 97.88 131 VAL A N 1
ATOM 1046 C CA . VAL A 1 131 ? 6.684 2.927 -8.227 1.00 97.88 131 VAL A CA 1
ATOM 1047 C C . VAL A 1 131 ? 7.018 4.402 -8.045 1.00 97.88 131 VAL A C 1
ATOM 1049 O O . VAL A 1 131 ? 8.130 4.826 -8.346 1.00 97.88 131 VAL A O 1
ATOM 1052 N N . THR A 1 132 ? 6.075 5.196 -7.560 1.00 97.19 132 THR A N 1
ATOM 1053 C CA . THR A 1 132 ? 6.338 6.557 -7.084 1.00 97.19 132 THR A CA 1
ATOM 1054 C C . THR A 1 132 ? 6.748 6.458 -5.624 1.00 97.19 132 THR A C 1
ATOM 1056 O O . THR A 1 132 ? 6.068 5.786 -4.862 1.00 97.19 132 THR A O 1
ATOM 1059 N N . LEU A 1 133 ? 7.879 7.036 -5.227 1.00 95.19 133 LEU A N 1
ATOM 1060 C CA . LEU A 1 133 ? 8.365 7.024 -3.847 1.00 95.19 133 LEU A CA 1
ATOM 1061 C C . LEU A 1 133 ? 9.467 8.071 -3.676 1.00 95.19 133 LEU A C 1
ATOM 1063 O O . LEU A 1 133 ? 10.561 7.891 -4.210 1.00 95.19 133 LEU A O 1
ATOM 1067 N N . ASP A 1 134 ? 9.228 9.091 -2.849 1.00 94.00 134 ASP A N 1
ATOM 1068 C CA . ASP A 1 134 ? 10.312 9.937 -2.344 1.00 94.00 134 ASP A CA 1
ATOM 1069 C C . ASP A 1 134 ? 10.814 9.395 -0.992 1.00 94.00 134 ASP A C 1
ATOM 1071 O O . ASP A 1 134 ? 10.186 9.641 0.044 1.00 94.00 134 ASP A O 1
ATOM 1075 N N . PRO A 1 135 ? 11.948 8.670 -0.950 1.00 91.56 135 PRO A N 1
ATOM 1076 C CA . PRO A 1 135 ? 12.453 8.092 0.293 1.00 91.56 135 PRO A CA 1
ATOM 1077 C C . PRO A 1 135 ? 12.873 9.156 1.319 1.00 91.56 135 PRO A C 1
ATOM 1079 O O . PRO A 1 135 ? 12.899 8.870 2.518 1.00 91.56 135 PRO A O 1
ATOM 1082 N N . CYS A 1 136 ? 13.205 10.376 0.878 1.00 90.38 136 CYS A N 1
ATOM 1083 C CA . CYS A 1 136 ? 13.547 11.479 1.773 1.00 90.38 136 CYS A CA 1
ATOM 1084 C C . CYS A 1 136 ? 12.311 11.980 2.521 1.00 90.38 136 CYS A C 1
ATOM 1086 O O . CYS A 1 136 ? 12.407 12.276 3.708 1.00 90.38 136 CYS A O 1
ATOM 1088 N N . VAL A 1 137 ? 11.174 12.077 1.826 1.00 88.56 137 VAL A N 1
ATOM 1089 C CA . VAL A 1 137 ? 9.901 12.524 2.412 1.00 88.56 137 VAL A CA 1
ATOM 1090 C C . VAL A 1 137 ? 9.301 11.432 3.286 1.00 88.56 137 VAL A C 1
ATOM 1092 O O . VAL A 1 137 ? 8.847 11.717 4.389 1.00 88.56 137 VAL A O 1
ATOM 1095 N N . VAL A 1 138 ? 9.339 10.180 2.823 1.00 88.44 138 VAL A N 1
ATOM 1096 C CA . VAL A 1 138 ? 8.744 9.057 3.555 1.00 88.44 138 VAL A CA 1
ATOM 1097 C C . VAL A 1 138 ? 9.506 8.749 4.841 1.00 88.44 138 VAL A C 1
ATOM 1099 O O . VAL A 1 138 ? 8.880 8.431 5.845 1.00 88.44 138 VAL A O 1
ATOM 1102 N N . ALA A 1 139 ? 10.844 8.814 4.844 1.00 92.12 139 ALA A N 1
ATOM 1103 C CA . ALA A 1 139 ? 11.613 8.279 5.967 1.00 92.12 139 ALA A CA 1
ATOM 1104 C C . ALA A 1 139 ? 13.006 8.914 6.162 1.00 92.12 139 ALA A C 1
ATOM 1106 O O . ALA A 1 139 ? 13.994 8.200 6.338 1.00 92.12 139 ALA A O 1
ATOM 1107 N N . SER A 1 140 ? 13.156 10.245 6.199 1.00 90.62 140 SER A N 1
ATOM 1108 C CA . SER A 1 140 ? 14.463 10.856 6.535 1.00 90.62 140 SER A CA 1
ATOM 1109 C C . SER A 1 140 ? 14.991 10.462 7.930 1.00 90.62 140 SER A C 1
ATOM 1111 O O . SER A 1 140 ? 16.204 10.281 8.130 1.00 90.62 140 SER A O 1
ATOM 1113 N N . SER A 1 141 ? 14.084 10.245 8.884 1.00 91.50 141 SER A N 1
ATOM 1114 C CA . SER A 1 141 ? 14.336 9.744 10.238 1.00 91.50 141 SER A CA 1
ATOM 1115 C C . SER A 1 141 ? 13.285 8.708 10.659 1.00 91.50 141 SER A C 1
ATOM 1117 O O . SER A 1 141 ? 12.270 8.538 9.988 1.00 91.50 141 SER A O 1
ATOM 1119 N N . ASN A 1 142 ? 13.506 8.021 11.785 1.00 93.44 142 ASN A N 1
ATOM 1120 C CA . ASN A 1 142 ? 12.531 7.067 12.330 1.00 93.44 142 ASN A CA 1
ATOM 1121 C C . ASN A 1 142 ? 11.217 7.759 12.731 1.00 93.44 142 ASN A C 1
ATOM 1123 O O . ASN A 1 142 ? 10.136 7.186 12.599 1.00 93.44 142 ASN A O 1
ATOM 1127 N N . LEU A 1 143 ? 11.303 9.012 13.193 1.00 90.50 143 LEU A N 1
ATOM 1128 C CA . LEU A 1 143 ? 10.126 9.815 13.505 1.00 90.50 143 LEU A CA 1
ATOM 1129 C C . LEU A 1 143 ? 9.365 10.187 12.230 1.00 90.50 143 LEU A C 1
ATOM 1131 O O . LEU A 1 143 ? 8.146 10.076 12.220 1.00 90.50 143 LEU A O 1
ATOM 1135 N N . ASP A 1 144 ? 10.074 10.548 11.155 1.00 90.69 144 ASP A N 1
ATOM 1136 C CA . ASP A 1 144 ? 9.446 10.859 9.863 1.00 90.69 144 ASP A CA 1
ATOM 1137 C C . ASP A 1 144 ? 8.771 9.617 9.270 1.00 90.69 144 ASP A C 1
ATOM 1139 O O . ASP A 1 144 ? 7.618 9.695 8.876 1.00 90.69 144 ASP A O 1
ATOM 1143 N N . ALA A 1 145 ? 9.426 8.450 9.318 1.00 93.12 145 ALA A N 1
ATOM 1144 C CA . ALA A 1 145 ? 8.846 7.173 8.888 1.00 93.12 145 ALA A CA 1
ATOM 1145 C C . ALA A 1 145 ? 7.558 6.827 9.647 1.00 93.12 145 ALA A C 1
ATOM 1147 O O . ALA A 1 145 ? 6.555 6.411 9.067 1.00 93.12 145 ALA A O 1
ATOM 1148 N N . THR A 1 146 ? 7.585 7.022 10.965 1.00 92.44 146 THR A N 1
ATOM 1149 C CA . THR A 1 146 ? 6.424 6.815 11.837 1.00 92.44 146 THR A CA 1
ATOM 1150 C C . THR A 1 146 ? 5.322 7.818 11.524 1.00 92.44 146 THR A C 1
ATOM 1152 O O . THR A 1 146 ? 4.160 7.440 11.411 1.00 92.44 146 THR A O 1
ATOM 1155 N N . GLY A 1 147 ? 5.695 9.086 11.355 1.00 89.50 147 GLY A N 1
ATOM 1156 C CA . GLY A 1 147 ? 4.795 10.185 11.044 1.00 89.50 147 GLY A CA 1
ATOM 1157 C C . GLY A 1 147 ? 4.130 10.063 9.692 1.00 89.50 147 GLY A C 1
ATOM 1158 O O . GLY A 1 147 ? 2.942 10.336 9.585 1.00 89.50 147 GLY A O 1
ATOM 1159 N N . TYR A 1 148 ? 4.866 9.583 8.698 1.00 89.56 148 TYR A N 1
ATOM 1160 C CA . TYR A 1 148 ? 4.354 9.308 7.370 1.00 89.56 148 TYR A CA 1
ATOM 1161 C C . TYR A 1 148 ? 3.243 8.254 7.420 1.00 89.56 148 TYR A C 1
ATOM 1163 O O . TYR A 1 148 ? 2.147 8.480 6.925 1.00 89.56 148 TYR A O 1
ATOM 1171 N N . MET A 1 149 ? 3.489 7.130 8.100 1.00 90.44 149 MET A N 1
ATOM 1172 C CA . MET A 1 149 ? 2.517 6.032 8.196 1.00 90.44 149 MET A CA 1
ATOM 1173 C C . MET A 1 149 ? 1.326 6.344 9.112 1.00 90.44 149 MET A C 1
ATOM 1175 O O . MET A 1 149 ? 0.241 5.788 8.934 1.00 90.44 149 MET A O 1
ATOM 1179 N N . LEU A 1 150 ? 1.532 7.189 10.125 1.00 86.31 150 LEU A N 1
ATOM 1180 C CA . LEU A 1 150 ? 0.487 7.624 11.047 1.00 86.31 150 LEU A CA 1
ATOM 1181 C C . LEU A 1 150 ? -0.215 8.906 10.613 1.00 86.31 150 LEU A C 1
ATOM 1183 O O . LEU A 1 150 ? -1.170 9.245 11.284 1.00 86.31 150 LEU A O 1
ATOM 1187 N N . GLU A 1 151 ? 0.233 9.640 9.597 1.00 83.38 151 GLU A N 1
ATOM 1188 C CA . GLU A 1 151 ? -0.338 10.928 9.154 1.00 83.38 151 GLU A CA 1
ATOM 1189 C C . GLU A 1 151 ? -0.744 11.902 10.291 1.00 83.38 151 GLU A C 1
ATOM 1191 O O . GLU A 1 151 ? -1.693 12.683 10.171 1.00 83.38 151 GLU A O 1
ATOM 1196 N N . LEU A 1 152 ? -0.032 11.867 11.424 1.00 74.81 152 LEU A N 1
ATOM 1197 C CA . LEU A 1 152 ? -0.335 12.700 12.589 1.00 74.81 152 LEU A CA 1
ATOM 1198 C C . LEU A 1 152 ? 0.434 14.028 12.546 1.00 74.81 152 LEU A C 1
ATOM 1200 O O . LEU A 1 152 ? 1.540 14.090 12.003 1.00 74.81 152 LEU A O 1
ATOM 1204 N N . PRO A 1 153 ? -0.094 15.089 13.187 1.00 73.19 153 PRO A N 1
ATOM 1205 C CA . PRO A 1 153 ? 0.665 16.311 13.425 1.00 73.19 153 PRO A CA 1
ATOM 1206 C C . PRO A 1 153 ? 1.984 16.033 14.162 1.00 73.19 153 PRO A C 1
ATOM 1208 O O . PRO A 1 153 ? 2.052 15.181 15.054 1.00 73.19 153 PRO A O 1
ATOM 1211 N N . ILE A 1 154 ? 3.031 16.795 13.831 1.00 75.12 154 ILE A N 1
ATOM 1212 C CA . ILE A 1 154 ? 4.380 16.636 14.406 1.00 75.12 154 ILE A CA 1
ATOM 1213 C C . ILE A 1 154 ? 4.352 16.721 15.939 1.00 75.12 154 ILE A C 1
ATOM 1215 O O . ILE A 1 154 ? 5.083 15.996 16.612 1.00 75.12 154 ILE A O 1
ATOM 1219 N N . GLU A 1 155 ? 3.497 17.571 16.508 1.00 79.44 155 GLU A N 1
ATOM 1220 C CA . GLU A 1 155 ? 3.356 17.739 17.956 1.00 79.44 155 GLU A CA 1
ATOM 1221 C C . GLU A 1 155 ? 2.865 16.464 18.653 1.00 79.44 155 GLU A C 1
ATOM 1223 O O . GLU A 1 155 ? 3.231 16.200 19.799 1.00 79.44 155 GLU A O 1
ATOM 1228 N N . GLU A 1 156 ? 2.043 15.665 17.975 1.00 77.81 156 GLU A N 1
ATOM 1229 C CA . GLU A 1 156 ? 1.551 14.395 18.503 1.00 77.81 156 GLU A CA 1
ATOM 1230 C C . GLU A 1 156 ? 2.605 13.300 18.371 1.00 77.81 156 GLU A C 1
ATOM 1232 O O . GLU A 1 156 ? 2.820 12.543 19.320 1.00 77.81 156 GLU A O 1
ATOM 1237 N N . LEU A 1 157 ? 3.314 13.279 17.237 1.00 81.19 157 LEU A N 1
ATOM 1238 C CA . LEU A 1 157 ? 4.394 12.332 16.960 1.00 81.19 157 LEU A CA 1
ATOM 1239 C C . LEU A 1 157 ? 5.544 12.436 17.960 1.00 81.19 157 LEU A C 1
ATOM 1241 O O . LEU A 1 157 ? 6.136 11.423 18.312 1.00 81.19 157 LEU A O 1
ATOM 1245 N N . GLN A 1 158 ? 5.825 13.631 18.487 1.00 82.12 158 GLN A N 1
ATOM 1246 C CA . GLN A 1 158 ? 6.848 13.832 19.523 1.00 82.12 158 GLN A CA 1
ATOM 1247 C C . GLN A 1 158 ? 6.582 13.061 20.826 1.00 82.12 158 GLN A C 1
ATOM 1249 O O . GLN 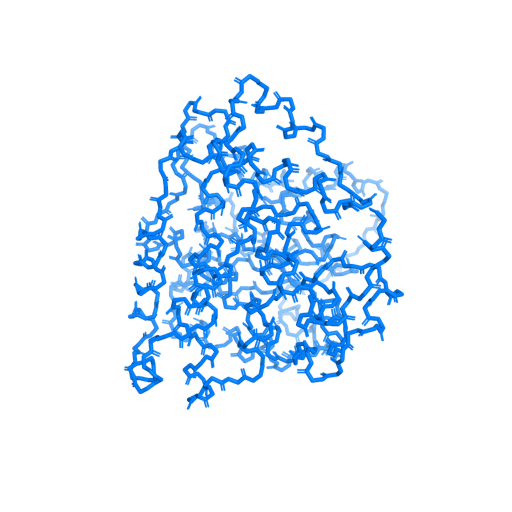A 1 158 ? 7.503 12.901 21.626 1.00 82.12 158 GLN A O 1
ATOM 1254 N N . ASN A 1 159 ? 5.351 12.591 21.053 1.00 83.44 159 ASN A N 1
ATOM 1255 C CA . ASN A 1 159 ? 5.006 11.782 22.224 1.00 83.44 159 ASN A CA 1
ATOM 1256 C C . ASN A 1 159 ? 5.133 10.276 21.970 1.00 83.44 159 ASN A C 1
ATOM 1258 O O . ASN A 1 159 ? 4.995 9.501 22.915 1.00 83.44 159 ASN A O 1
ATOM 1262 N N . VAL A 1 160 ? 5.382 9.854 20.724 1.00 83.31 160 VAL A N 1
ATOM 1263 C CA . VAL A 1 160 ? 5.619 8.446 20.403 1.00 83.31 160 VAL A CA 1
ATOM 1264 C C . VAL A 1 160 ? 6.980 8.042 20.981 1.00 83.31 160 VAL A C 1
ATOM 1266 O O . VAL A 1 160 ? 7.987 8.679 20.656 1.00 83.31 160 VAL A O 1
ATOM 1269 N N . PRO A 1 161 ? 7.048 7.005 21.836 1.00 87.31 161 PRO A N 1
ATOM 1270 C CA . PRO A 1 161 ? 8.313 6.513 22.364 1.00 87.31 161 PRO A CA 1
ATOM 1271 C C . PRO A 1 161 ? 9.249 6.072 21.238 1.00 87.31 161 PRO A C 1
ATOM 1273 O O . PRO A 1 161 ? 8.803 5.483 20.254 1.00 87.31 161 PRO A O 1
ATOM 1276 N N . GLU A 1 162 ? 10.552 6.306 21.389 1.00 88.69 162 GLU A N 1
ATOM 1277 C CA . GLU A 1 162 ? 11.545 5.986 20.354 1.00 88.69 162 GLU A CA 1
ATOM 1278 C C . GLU A 1 162 ? 11.522 4.495 19.973 1.00 88.69 162 GLU A C 1
ATOM 1280 O O . GLU A 1 162 ? 11.661 4.148 18.803 1.00 88.69 162 GLU A O 1
ATOM 1285 N N . GLU A 1 163 ? 11.267 3.608 20.939 1.00 89.69 163 GLU A N 1
ATOM 1286 C CA . GLU A 1 163 ? 11.122 2.167 20.722 1.00 89.69 163 GLU A CA 1
ATOM 1287 C C . GLU A 1 163 ? 9.871 1.771 19.917 1.00 89.69 163 GLU A C 1
ATOM 1289 O O . GLU A 1 163 ? 9.810 0.663 19.377 1.00 89.69 163 GLU A O 1
ATOM 1294 N N . MET A 1 164 ? 8.881 2.664 19.838 1.00 89.19 164 MET A N 1
ATOM 1295 C CA . MET A 1 164 ? 7.650 2.495 19.062 1.00 89.19 164 MET A CA 1
ATOM 1296 C C . MET A 1 164 ? 7.743 3.129 17.671 1.00 89.19 164 MET A C 1
ATOM 1298 O O . MET A 1 164 ? 6.874 2.887 16.831 1.00 89.19 164 MET A O 1
ATOM 1302 N N . CYS A 1 165 ? 8.799 3.899 17.398 1.00 92.94 165 CYS A N 1
ATOM 1303 C CA . CYS A 1 165 ? 9.047 4.426 16.068 1.00 92.94 165 CYS A CA 1
ATOM 1304 C C . CYS A 1 165 ? 9.403 3.301 15.083 1.00 92.94 165 CYS A C 1
ATOM 1306 O O . CYS A 1 165 ? 10.001 2.277 15.432 1.00 92.94 165 CYS A O 1
ATOM 1308 N N . LEU A 1 166 ? 9.040 3.506 13.822 1.00 96.25 166 LEU A N 1
ATOM 1309 C CA . LEU A 1 166 ? 9.478 2.683 12.707 1.00 96.25 166 LEU A CA 1
ATOM 1310 C C . LEU A 1 166 ? 10.939 2.983 12.391 1.00 96.25 166 LEU A C 1
ATOM 1312 O O . LEU A 1 166 ? 11.324 4.142 12.230 1.00 96.25 166 LEU A O 1
ATOM 1316 N N . ASP A 1 167 ? 11.749 1.935 12.266 1.00 96.69 167 ASP A N 1
ATOM 1317 C CA . ASP A 1 167 ? 13.059 2.075 11.645 1.00 96.69 167 ASP A CA 1
ATOM 1318 C C . ASP A 1 167 ? 12.887 2.583 10.208 1.00 96.69 167 ASP A C 1
ATOM 1320 O O . ASP A 1 167 ? 12.092 2.052 9.430 1.00 96.69 167 ASP A O 1
ATOM 1324 N N . LYS A 1 168 ? 13.601 3.656 9.876 1.00 95.69 168 LYS A N 1
ATOM 1325 C CA . LYS A 1 168 ? 13.445 4.352 8.601 1.00 95.69 168 LYS A CA 1
ATOM 1326 C C . LYS A 1 168 ? 13.872 3.524 7.390 1.00 95.69 168 LYS A C 1
ATOM 1328 O O . LYS A 1 168 ? 13.284 3.668 6.323 1.00 95.69 168 LYS A O 1
ATOM 1333 N N . GLU A 1 169 ? 14.886 2.676 7.545 1.00 96.62 169 GLU A N 1
ATOM 1334 C CA . GLU A 1 169 ? 15.405 1.852 6.455 1.00 96.62 169 GLU A CA 1
ATOM 1335 C C . GLU A 1 169 ? 14.437 0.698 6.180 1.00 96.62 169 GLU A C 1
ATOM 1337 O O . GLU A 1 169 ? 14.040 0.487 5.032 1.00 96.62 169 GLU A O 1
ATOM 1342 N N . ASP A 1 170 ? 13.971 0.032 7.242 1.00 97.81 170 ASP A N 1
ATOM 1343 C CA . ASP A 1 170 ? 12.932 -0.999 7.147 1.00 97.81 170 ASP A CA 1
ATOM 1344 C C . ASP A 1 170 ? 11.603 -0.421 6.610 1.00 97.81 170 ASP A C 1
ATOM 1346 O O . ASP A 1 170 ? 10.913 -1.087 5.840 1.00 97.81 170 ASP A O 1
ATOM 1350 N N . CYS A 1 171 ? 11.255 0.833 6.935 1.00 97.69 171 CYS A N 1
ATOM 1351 C CA . CYS A 1 171 ? 10.050 1.499 6.418 1.00 97.69 171 CYS A CA 1
ATOM 1352 C C . CYS A 1 171 ? 10.082 1.676 4.893 1.00 97.69 171 CYS A C 1
ATOM 1354 O O . CYS A 1 171 ? 9.085 1.421 4.211 1.00 97.69 171 CYS A O 1
ATOM 1356 N N . ILE A 1 172 ? 11.232 2.068 4.340 1.00 97.44 172 ILE A N 1
ATOM 1357 C CA . ILE A 1 172 ? 11.404 2.209 2.889 1.00 97.44 172 ILE A CA 1
ATOM 1358 C C . ILE A 1 172 ? 11.299 0.852 2.208 1.00 97.44 172 ILE A C 1
ATOM 1360 O O . ILE A 1 172 ? 10.602 0.725 1.204 1.00 97.44 172 ILE A O 1
ATOM 1364 N N . GLU A 1 173 ? 11.955 -0.175 2.749 1.00 98.00 173 GLU A N 1
ATOM 1365 C CA . GLU A 1 173 ? 11.857 -1.519 2.182 1.00 98.00 173 GLU A CA 1
ATOM 1366 C C . GLU A 1 173 ? 10.435 -2.068 2.239 1.00 98.00 173 GLU A C 1
ATOM 1368 O O . GLU A 1 173 ? 9.963 -2.602 1.238 1.00 98.00 173 GLU A O 1
ATOM 1373 N N . PHE A 1 174 ? 9.746 -1.888 3.368 1.00 98.56 174 PHE A N 1
ATOM 1374 C CA . PHE A 1 174 ? 8.349 -2.271 3.530 1.00 98.56 174 PHE A CA 1
ATOM 1375 C C . PHE A 1 174 ? 7.461 -1.569 2.500 1.00 98.56 174 PHE A C 1
ATOM 1377 O O . PHE A 1 174 ? 6.645 -2.221 1.857 1.00 98.56 174 PHE A O 1
ATOM 1384 N N . THR A 1 175 ? 7.653 -0.264 2.298 1.00 98.12 175 THR A N 1
ATOM 1385 C CA . THR A 1 175 ? 6.891 0.521 1.316 1.00 98.12 175 THR A CA 1
ATOM 1386 C C . THR A 1 175 ? 7.148 0.020 -0.106 1.00 98.12 175 THR A C 1
ATOM 1388 O O . THR A 1 175 ? 6.210 -0.204 -0.860 1.00 98.12 175 THR A O 1
ATOM 1391 N N . ILE A 1 176 ? 8.405 -0.242 -0.479 1.00 98.44 176 ILE A N 1
ATOM 1392 C CA . ILE A 1 176 ? 8.722 -0.784 -1.809 1.00 98.44 176 ILE A CA 1
ATOM 1393 C C . ILE A 1 176 ? 8.128 -2.187 -1.988 1.00 98.44 176 ILE A C 1
ATOM 1395 O O . ILE A 1 176 ? 7.622 -2.491 -3.064 1.00 98.44 176 ILE A O 1
ATOM 1399 N N . ASP A 1 177 ? 8.166 -3.038 -0.960 1.00 98.69 177 ASP A N 1
ATOM 1400 C CA . ASP A 1 177 ? 7.594 -4.388 -1.028 1.00 98.69 177 ASP A CA 1
ATOM 1401 C C . ASP A 1 177 ? 6.072 -4.357 -1.147 1.00 98.69 177 ASP A C 1
ATOM 1403 O O . ASP A 1 177 ? 5.496 -5.129 -1.917 1.00 98.69 177 ASP A O 1
ATOM 1407 N N . HIS A 1 178 ? 5.439 -3.429 -0.433 1.00 98.69 178 HIS A N 1
ATOM 1408 C CA . HIS A 1 178 ? 4.017 -3.141 -0.527 1.00 98.69 178 HIS A CA 1
ATOM 1409 C C . HIS A 1 178 ? 3.644 -2.724 -1.958 1.00 98.69 178 HIS A C 1
ATOM 1411 O O . HIS A 1 178 ? 2.780 -3.340 -2.579 1.00 98.69 178 HIS A O 1
ATOM 1417 N N . GLU A 1 179 ? 4.338 -1.742 -2.535 1.00 98.38 179 GLU A N 1
ATOM 1418 C CA . GLU A 1 179 ? 4.042 -1.278 -3.895 1.00 98.38 179 GLU A CA 1
ATOM 1419 C C . GLU A 1 179 ? 4.379 -2.333 -4.960 1.00 98.38 179 GLU A C 1
ATOM 1421 O O . GLU A 1 179 ? 3.643 -2.525 -5.932 1.00 98.38 179 GLU A O 1
ATOM 1426 N N . ALA A 1 180 ? 5.448 -3.107 -4.759 1.00 98.38 180 ALA A N 1
ATOM 1427 C CA . ALA A 1 180 ? 5.772 -4.223 -5.635 1.00 98.38 180 ALA A CA 1
ATOM 1428 C C . ALA A 1 180 ? 4.654 -5.275 -5.644 1.00 98.38 180 ALA A C 1
ATOM 1430 O O . ALA A 1 180 ? 4.340 -5.795 -6.715 1.00 98.38 180 ALA A O 1
ATOM 1431 N N . TYR A 1 181 ? 4.015 -5.566 -4.501 1.00 98.50 181 TYR A N 1
ATOM 1432 C CA . TYR A 1 181 ? 2.873 -6.484 -4.452 1.00 98.50 181 TYR A CA 1
ATOM 1433 C C . TYR A 1 181 ? 1.762 -6.070 -5.418 1.00 98.50 181 TYR A C 1
ATOM 1435 O O . TYR A 1 181 ? 1.262 -6.932 -6.140 1.00 98.50 181 TYR A O 1
ATOM 1443 N N . HIS A 1 182 ? 1.405 -4.784 -5.480 1.00 98.06 182 HIS A N 1
ATOM 1444 C CA . HIS A 1 182 ? 0.344 -4.304 -6.374 1.00 98.06 182 HIS A CA 1
ATOM 1445 C C . HIS A 1 182 ? 0.666 -4.608 -7.844 1.00 98.06 182 HIS A C 1
ATOM 1447 O O . HIS A 1 182 ? -0.164 -5.182 -8.551 1.00 98.06 182 HIS A O 1
ATOM 1453 N N . CYS A 1 183 ? 1.906 -4.364 -8.281 1.00 98.06 183 CYS A N 1
ATOM 1454 C CA . CYS A 1 183 ? 2.360 -4.749 -9.622 1.00 98.06 183 CYS A CA 1
ATOM 1455 C C . CYS A 1 183 ? 2.349 -6.270 -9.841 1.00 98.06 183 CYS A C 1
ATOM 1457 O O . CYS A 1 183 ? 1.885 -6.753 -10.875 1.00 98.06 183 CYS A O 1
ATOM 1459 N N . LEU A 1 184 ? 2.846 -7.052 -8.877 1.00 97.94 184 LEU A N 1
ATOM 1460 C CA . LEU A 1 184 ? 2.860 -8.517 -8.969 1.00 97.94 184 LEU A CA 1
ATOM 1461 C C . LEU A 1 184 ? 1.436 -9.081 -9.039 1.00 97.94 184 LEU A C 1
ATOM 1463 O O . LEU A 1 184 ? 1.175 -10.021 -9.791 1.00 97.94 184 LEU A O 1
ATOM 1467 N N . LYS A 1 185 ? 0.496 -8.485 -8.305 1.00 96.94 185 LYS A N 1
ATOM 1468 C CA . LYS A 1 185 ? -0.922 -8.831 -8.353 1.00 96.94 185 LYS A CA 1
ATOM 1469 C C . LYS A 1 185 ? -1.502 -8.555 -9.733 1.00 96.94 185 LYS A C 1
ATOM 1471 O O . LYS A 1 185 ? -2.116 -9.461 -10.301 1.00 96.94 185 LYS A O 1
ATOM 1476 N N . SER A 1 186 ? -1.284 -7.368 -10.294 1.00 96.38 186 SER A N 1
ATOM 1477 C CA . SER A 1 186 ? -1.758 -7.033 -11.644 1.00 96.38 186 SER A CA 1
ATOM 1478 C C . SER A 1 186 ? -1.183 -7.985 -12.699 1.00 96.38 186 SER A C 1
ATOM 1480 O O . SER A 1 186 ? -1.919 -8.455 -13.565 1.00 96.38 186 SER A O 1
ATOM 1482 N N . MET A 1 187 ? 0.098 -8.351 -12.578 1.00 95.69 187 MET A N 1
ATOM 1483 C CA . MET A 1 187 ? 0.785 -9.247 -13.513 1.00 95.69 187 MET A CA 1
ATOM 1484 C C . MET A 1 187 ? 0.314 -10.707 -13.421 1.00 95.69 187 MET A C 1
ATOM 1486 O O . MET A 1 187 ? 0.007 -11.330 -14.435 1.00 95.69 187 MET A O 1
ATOM 1490 N N . TYR A 1 188 ? 0.295 -11.281 -12.215 1.00 95.88 188 TYR A N 1
ATOM 1491 C CA . TYR A 1 188 ? 0.161 -12.733 -12.030 1.00 95.88 188 TYR A CA 1
ATOM 1492 C C . TYR A 1 188 ? -1.241 -13.194 -11.632 1.00 95.88 188 TYR A C 1
ATOM 1494 O O . TYR A 1 188 ? -1.566 -14.369 -11.798 1.00 95.88 188 TYR A O 1
ATOM 1502 N N . VAL A 1 189 ? -2.075 -12.294 -11.107 1.00 94.94 189 VAL A N 1
ATOM 1503 C CA . VAL A 1 189 ? -3.479 -12.583 -10.764 1.00 94.94 189 VAL A CA 1
ATOM 1504 C C . VAL A 1 189 ? -4.415 -11.928 -11.773 1.00 94.94 189 VAL A C 1
ATOM 1506 O O . VAL A 1 189 ? -5.402 -12.538 -12.182 1.00 94.94 189 VAL A O 1
ATOM 1509 N N . GLY A 1 190 ? -4.083 -10.710 -12.196 1.00 93.62 190 GLY A N 1
ATOM 1510 C CA . GLY A 1 190 ? -4.821 -9.949 -13.191 1.00 93.62 190 GLY A CA 1
ATOM 1511 C C . GLY A 1 190 ? -5.346 -8.613 -12.660 1.00 93.62 190 GLY A C 1
ATOM 1512 O O . GLY A 1 190 ? -5.243 -8.311 -11.459 1.00 93.62 190 GLY A O 1
ATOM 1513 N N . PRO A 1 191 ? -5.938 -7.806 -13.553 1.00 93.00 191 PRO A N 1
ATOM 1514 C CA . PRO A 1 191 ? -6.419 -6.475 -13.222 1.00 93.00 191 PRO A CA 1
ATOM 1515 C C . PRO A 1 191 ? -7.583 -6.499 -12.222 1.00 93.00 191 PRO A C 1
ATOM 1517 O O . PRO A 1 191 ? -8.226 -7.522 -11.976 1.00 93.00 191 PRO A O 1
ATOM 1520 N N . GLN A 1 192 ? -7.877 -5.344 -11.635 1.00 91.62 192 GLN A N 1
ATOM 1521 C CA . GLN A 1 192 ? -9.131 -5.098 -10.935 1.00 91.62 192 GLN A CA 1
ATOM 1522 C C . GLN A 1 192 ? -10.285 -5.120 -11.942 1.00 91.62 192 GLN A C 1
ATOM 1524 O O . GLN A 1 192 ? -10.260 -4.408 -12.945 1.00 91.62 192 GLN A O 1
ATOM 1529 N N . THR A 1 193 ? -11.286 -5.956 -11.680 1.00 91.44 193 THR A N 1
ATOM 1530 C CA . THR A 1 193 ? -12.412 -6.156 -12.601 1.00 91.44 193 THR A CA 1
ATOM 1531 C C . THR A 1 193 ? -13.388 -4.989 -12.566 1.00 91.44 193 THR A C 1
ATOM 1533 O O . THR A 1 193 ? -13.550 -4.333 -11.534 1.00 91.44 193 THR A O 1
ATOM 1536 N N . MET A 1 194 ? -14.076 -4.737 -13.678 1.00 89.94 194 MET A N 1
ATOM 1537 C CA . MET A 1 194 ? -15.134 -3.727 -13.719 1.00 89.94 194 MET A CA 1
ATOM 1538 C C . MET A 1 194 ? -16.397 -4.214 -13.003 1.00 89.94 194 MET A C 1
ATOM 1540 O O . MET A 1 194 ? -16.723 -5.399 -12.987 1.00 89.94 194 MET A O 1
ATOM 1544 N N . SER A 1 195 ? -17.163 -3.278 -12.444 1.00 92.38 195 SER A N 1
ATOM 1545 C CA . SER A 1 195 ? -18.423 -3.579 -11.765 1.00 92.38 195 SER A CA 1
ATOM 1546 C C . SER A 1 195 ? -19.375 -2.397 -11.839 1.00 92.38 195 SER A C 1
ATOM 1548 O O . SER A 1 195 ? -18.954 -1.245 -11.919 1.00 92.38 195 SER A O 1
ATOM 1550 N N . SER A 1 196 ? -20.673 -2.681 -11.771 1.00 92.06 196 SER A N 1
ATOM 1551 C CA . SER A 1 196 ? -21.720 -1.660 -11.671 1.00 92.06 196 SER A CA 1
ATOM 1552 C C . SER A 1 196 ? -21.918 -1.132 -10.246 1.00 92.06 196 SER A C 1
ATOM 1554 O O . SER A 1 196 ? -22.746 -0.250 -10.029 1.00 92.06 196 SER A O 1
ATOM 1556 N N . HIS A 1 197 ? -21.222 -1.700 -9.260 1.00 93.62 197 HIS A N 1
ATOM 1557 C CA . HIS A 1 197 ? -21.307 -1.265 -7.872 1.00 93.62 197 HIS A CA 1
ATOM 1558 C C . HIS A 1 197 ? -20.588 0.079 -7.670 1.00 93.62 197 HIS A C 1
ATOM 1560 O O . HIS A 1 197 ? -19.451 0.256 -8.098 1.00 93.62 197 HIS A O 1
ATOM 1566 N N . THR A 1 198 ? -21.241 1.026 -6.991 1.00 90.62 198 THR A N 1
ATOM 1567 C CA . THR A 1 198 ? -20.768 2.417 -6.860 1.00 90.62 198 THR A CA 1
ATOM 1568 C C . THR A 1 198 ? -19.425 2.565 -6.140 1.00 90.62 198 THR A C 1
ATOM 1570 O O . THR A 1 198 ? -18.669 3.467 -6.481 1.00 90.62 198 THR A O 1
ATOM 1573 N N . LEU A 1 199 ? -19.135 1.703 -5.161 1.00 92.81 199 LEU A N 1
ATOM 1574 C CA . LEU A 1 199 ? -17.903 1.719 -4.358 1.00 92.81 199 LEU A CA 1
ATOM 1575 C C . LEU A 1 199 ? -16.970 0.551 -4.703 1.00 92.81 199 LEU A C 1
ATOM 1577 O O . LEU A 1 199 ? -16.226 0.060 -3.857 1.00 92.81 199 LEU A O 1
ATOM 1581 N N . TRP A 1 200 ? -17.059 0.021 -5.926 1.00 93.81 200 TRP A N 1
ATOM 1582 C CA . TRP A 1 200 ? -16.277 -1.156 -6.303 1.00 93.81 200 TRP A CA 1
ATOM 1583 C C . TRP A 1 200 ? -14.767 -0.905 -6.280 1.00 93.81 200 TRP A C 1
ATOM 1585 O O . TRP A 1 200 ? -14.011 -1.783 -5.875 1.00 93.81 200 TRP A O 1
ATOM 1595 N N . GLY A 1 201 ? -14.325 0.287 -6.689 1.00 91.31 201 GLY A N 1
ATOM 1596 C CA . GLY A 1 201 ? -12.910 0.659 -6.640 1.00 91.31 201 GLY A CA 1
ATOM 1597 C C . GLY A 1 201 ? -12.387 0.678 -5.205 1.00 91.31 201 GLY A C 1
ATOM 1598 O O . GLY A 1 201 ? -11.385 0.037 -4.904 1.00 91.31 201 GLY A O 1
ATOM 1599 N N . GLU A 1 202 ? -13.112 1.334 -4.298 1.00 91.88 202 GLU A N 1
ATOM 1600 C CA . GLU A 1 202 ? -12.760 1.413 -2.879 1.00 91.88 202 GLU A CA 1
ATOM 1601 C C . GLU A 1 202 ? -12.799 0.039 -2.194 1.00 91.88 202 GLU A C 1
ATOM 1603 O O . GLU A 1 202 ? -11.932 -0.267 -1.379 1.00 91.88 202 GLU A O 1
ATOM 1608 N N . TYR A 1 203 ? -13.753 -0.820 -2.567 1.00 94.62 203 TYR A N 1
ATOM 1609 C CA . TYR A 1 203 ? -13.815 -2.204 -2.099 1.00 94.62 203 TYR A CA 1
ATOM 1610 C C . TYR A 1 203 ? -12.591 -3.020 -2.530 1.00 94.62 203 TYR A C 1
ATOM 1612 O O . TYR A 1 203 ? -11.979 -3.687 -1.697 1.00 94.62 203 TYR A O 1
ATOM 1620 N N . ASN A 1 204 ? -12.208 -2.963 -3.811 1.00 93.62 204 ASN A N 1
ATOM 1621 C CA . ASN A 1 204 ? -11.021 -3.678 -4.283 1.00 93.62 204 ASN A CA 1
ATOM 1622 C C . ASN A 1 204 ? -9.762 -3.141 -3.611 1.00 93.62 204 ASN A C 1
ATOM 1624 O O . ASN A 1 204 ? -8.969 -3.933 -3.118 1.00 93.62 204 ASN A O 1
ATOM 1628 N N . HIS A 1 205 ? -9.611 -1.820 -3.523 1.00 92.81 205 HIS A N 1
ATOM 1629 C CA . HIS A 1 205 ? -8.482 -1.205 -2.834 1.00 92.81 205 HIS A CA 1
ATOM 1630 C C . HIS A 1 205 ? -8.393 -1.686 -1.376 1.00 92.81 205 HIS A C 1
ATOM 1632 O O . HIS A 1 205 ? -7.363 -2.219 -0.982 1.00 92.81 205 HIS A O 1
ATOM 1638 N N . TYR A 1 206 ? -9.498 -1.671 -0.618 1.00 93.81 206 TYR A N 1
ATOM 1639 C CA . TYR A 1 206 ? -9.558 -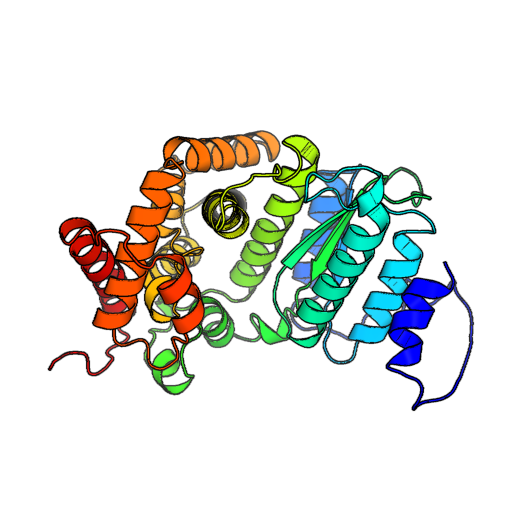2.230 0.741 1.00 93.81 206 TYR A CA 1
ATOM 1640 C C . TYR A 1 206 ? -9.052 -3.681 0.838 1.00 93.81 206 TYR A C 1
ATOM 1642 O O . TYR A 1 206 ? -8.438 -4.057 1.843 1.00 93.81 206 TYR A O 1
ATOM 1650 N N . LEU A 1 207 ? -9.345 -4.525 -0.155 1.00 93.50 207 LEU A N 1
ATOM 1651 C CA . LEU A 1 207 ? -8.865 -5.907 -0.177 1.00 93.50 207 LEU A CA 1
ATOM 1652 C C . LEU A 1 207 ? -7.381 -5.985 -0.538 1.00 93.50 207 LEU A C 1
ATOM 1654 O O . LEU A 1 207 ? -6.638 -6.717 0.117 1.00 93.50 207 LEU A O 1
ATOM 1658 N N . GLU A 1 208 ? -6.955 -5.253 -1.564 1.00 95.19 208 GLU A N 1
ATOM 1659 C CA . GLU A 1 208 ? -5.578 -5.283 -2.055 1.00 95.19 208 GLU A CA 1
ATOM 1660 C C . GLU A 1 208 ? -4.584 -4.758 -1.013 1.00 95.19 208 GLU A C 1
ATOM 1662 O O . GLU A 1 208 ? -3.556 -5.403 -0.813 1.00 95.19 208 GLU A O 1
ATOM 1667 N N . GLU A 1 209 ? -4.936 -3.726 -0.238 1.00 96.81 209 GLU A N 1
ATOM 1668 C CA . GLU A 1 209 ? -4.081 -3.206 0.844 1.00 96.81 209 GLU A CA 1
ATOM 1669 C C . GLU A 1 209 ? -3.725 -4.267 1.894 1.00 96.81 209 GLU A C 1
ATOM 1671 O O . GLU A 1 209 ? -2.615 -4.299 2.422 1.00 96.81 209 GLU A O 1
ATOM 1676 N N . LYS A 1 210 ? -4.633 -5.213 2.173 1.00 96.06 210 LYS A N 1
ATOM 1677 C CA . LYS A 1 210 ? -4.357 -6.318 3.113 1.00 96.06 210 LYS A CA 1
ATOM 1678 C C . LYS A 1 210 ? -3.345 -7.299 2.552 1.00 96.06 210 LYS A C 1
ATOM 1680 O O . LYS A 1 210 ? -2.544 -7.835 3.311 1.00 96.06 210 LYS A O 1
ATOM 1685 N N . GLY A 1 211 ? -3.421 -7.564 1.249 1.00 97.38 211 GLY A N 1
ATOM 1686 C CA . GLY A 1 211 ? -2.458 -8.411 0.558 1.00 97.38 211 GLY A CA 1
ATOM 1687 C C . GLY A 1 211 ? -1.085 -7.749 0.503 1.00 97.38 211 GLY A C 1
ATOM 1688 O O . GLY A 1 211 ? -0.095 -8.395 0.839 1.00 97.38 211 GLY A O 1
ATOM 1689 N N . ALA A 1 212 ? -1.044 -6.461 0.166 1.00 98.38 212 ALA A N 1
ATOM 1690 C CA . ALA A 1 212 ? 0.180 -5.680 0.050 1.00 98.38 212 ALA A CA 1
ATOM 1691 C C . ALA A 1 212 ? 0.930 -5.575 1.384 1.00 98.38 212 ALA A C 1
ATOM 1693 O O . ALA A 1 212 ? 2.093 -5.969 1.473 1.00 98.38 212 ALA A O 1
ATOM 1694 N N . ASP A 1 213 ? 0.239 -5.170 2.453 1.00 98.44 213 ASP A N 1
ATOM 1695 C CA . ASP A 1 213 ? 0.823 -5.087 3.794 1.00 98.44 213 ASP A CA 1
ATOM 1696 C C . ASP A 1 213 ? 1.258 -6.468 4.326 1.00 98.44 213 ASP A C 1
ATOM 1698 O O . ASP A 1 213 ? 2.329 -6.600 4.924 1.00 98.44 213 ASP A O 1
ATOM 1702 N N . ALA A 1 214 ? 0.469 -7.524 4.084 1.00 98.31 214 ALA A N 1
ATOM 1703 C CA . ALA A 1 214 ? 0.840 -8.887 4.472 1.00 98.31 214 ALA A CA 1
ATOM 1704 C C . ALA A 1 214 ? 2.094 -9.375 3.730 1.00 98.31 214 ALA A C 1
ATOM 1706 O O . ALA A 1 214 ? 2.978 -9.971 4.348 1.00 98.31 214 ALA A O 1
ATOM 1707 N N . PHE A 1 215 ? 2.187 -9.112 2.424 1.00 98.69 215 PHE A N 1
ATOM 1708 C CA . PHE A 1 215 ? 3.355 -9.442 1.615 1.00 98.69 215 PHE A CA 1
ATOM 1709 C C . PHE A 1 215 ? 4.598 -8.696 2.108 1.00 98.69 215 PHE A C 1
ATOM 1711 O O . PHE A 1 215 ? 5.611 -9.334 2.396 1.00 98.69 215 PHE A O 1
ATOM 1718 N N . ALA A 1 216 ? 4.506 -7.379 2.290 1.00 98.69 216 ALA A N 1
ATOM 1719 C CA . ALA A 1 216 ? 5.609 -6.556 2.775 1.00 98.69 216 ALA A CA 1
ATOM 1720 C C . ALA A 1 216 ? 6.116 -7.016 4.153 1.00 98.69 216 ALA A C 1
ATOM 1722 O O . ALA A 1 216 ? 7.322 -7.175 4.358 1.00 98.69 216 ALA A O 1
ATOM 1723 N N . LEU A 1 217 ? 5.209 -7.337 5.083 1.00 98.69 217 LEU A N 1
ATOM 1724 C CA . LEU A 1 217 ? 5.597 -7.838 6.402 1.00 98.69 217 LEU A CA 1
ATOM 1725 C C . LEU A 1 217 ? 6.280 -9.212 6.335 1.00 98.69 217 LEU A C 1
ATOM 1727 O O . LEU A 1 217 ? 7.243 -9.460 7.063 1.00 98.69 217 LEU A O 1
ATOM 1731 N N . ALA A 1 218 ? 5.815 -10.109 5.466 1.00 98.62 218 ALA A N 1
ATOM 1732 C CA . ALA A 1 218 ? 6.443 -11.415 5.282 1.00 98.62 218 ALA A CA 1
ATOM 1733 C C . ALA A 1 218 ? 7.857 -11.300 4.708 1.00 98.62 218 ALA A C 1
ATOM 1735 O O . ALA A 1 218 ? 8.778 -11.957 5.197 1.00 98.62 218 ALA A O 1
ATOM 1736 N N . MET A 1 219 ? 8.036 -10.441 3.700 1.00 98.62 219 MET A N 1
ATOM 1737 C CA . MET A 1 219 ? 9.340 -10.155 3.100 1.00 98.62 219 MET A CA 1
ATOM 1738 C C . MET A 1 219 ? 10.316 -9.614 4.147 1.00 98.62 219 MET A C 1
ATOM 1740 O O . MET A 1 219 ? 11.453 -10.088 4.233 1.00 98.62 219 MET A O 1
ATOM 1744 N N . HIS A 1 220 ? 9.837 -8.710 5.002 1.00 98.50 220 HIS A N 1
ATOM 1745 C CA . HIS A 1 220 ? 10.580 -8.173 6.137 1.00 98.50 220 HIS A CA 1
ATOM 1746 C C . HIS A 1 220 ? 10.983 -9.257 7.152 1.00 98.50 220 HIS A C 1
ATOM 1748 O O . HIS A 1 220 ? 12.169 -9.416 7.450 1.00 98.50 220 HIS A O 1
ATOM 1754 N N . ILE A 1 221 ? 10.032 -10.060 7.648 1.00 98.38 221 ILE A N 1
ATOM 1755 C CA . ILE A 1 221 ? 10.315 -11.142 8.613 1.00 98.38 221 ILE A CA 1
ATOM 1756 C C . ILE A 1 221 ? 11.320 -12.142 8.031 1.00 98.38 221 ILE A C 1
ATOM 1758 O O . ILE A 1 221 ? 12.256 -12.543 8.725 1.00 98.38 221 ILE A O 1
ATOM 1762 N N . ARG A 1 222 ? 11.169 -12.508 6.753 1.00 97.50 222 ARG A N 1
ATOM 1763 C CA . ARG A 1 222 ? 12.070 -13.425 6.045 1.00 97.50 222 ARG A CA 1
ATOM 1764 C C . ARG A 1 222 ? 13.483 -12.861 5.914 1.00 97.50 222 ARG A C 1
ATOM 1766 O O . ARG A 1 222 ? 14.443 -13.577 6.189 1.00 97.50 222 ARG A O 1
ATOM 1773 N N . LYS A 1 223 ? 13.629 -11.584 5.537 1.00 96.94 223 LYS A N 1
ATOM 1774 C CA . LYS A 1 223 ? 14.937 -10.908 5.448 1.00 96.94 223 LYS A CA 1
ATOM 1775 C C . LYS A 1 223 ? 15.666 -10.938 6.792 1.00 96.94 223 LYS A C 1
ATOM 1777 O O . LYS A 1 223 ? 16.864 -11.211 6.842 1.00 96.94 223 LYS A O 1
ATOM 1782 N N . HIS A 1 224 ? 14.946 -10.651 7.874 1.00 97.56 224 HIS A N 1
ATOM 1783 C CA . HIS A 1 224 ? 15.523 -10.540 9.216 1.00 97.56 224 HIS A CA 1
ATOM 1784 C C . HIS A 1 224 ? 15.597 -11.874 9.970 1.00 97.56 224 HIS A C 1
ATOM 1786 O O . HIS A 1 224 ? 16.268 -11.951 11.001 1.00 97.56 224 HIS A O 1
ATOM 1792 N N . ASN A 1 225 ? 14.926 -12.917 9.471 1.00 97.56 225 ASN A N 1
ATOM 1793 C CA . ASN A 1 225 ? 14.775 -14.231 10.101 1.00 97.56 225 ASN A CA 1
ATOM 1794 C C . ASN A 1 225 ? 14.308 -14.148 11.570 1.00 97.56 225 ASN A C 1
ATOM 1796 O O . ASN A 1 225 ? 14.770 -14.894 12.436 1.00 97.56 225 ASN A O 1
ATOM 1800 N N . ARG A 1 226 ? 13.439 -13.178 11.873 1.00 97.38 226 ARG A N 1
ATOM 1801 C CA . ARG A 1 226 ? 12.823 -12.960 13.190 1.00 97.38 226 ARG A CA 1
ATOM 1802 C C . ARG A 1 226 ? 11.693 -11.940 13.094 1.00 97.38 226 ARG A C 1
ATOM 1804 O O . ARG A 1 226 ? 11.672 -11.123 12.177 1.00 97.38 226 ARG A O 1
ATOM 1811 N N . LEU A 1 227 ? 10.823 -11.918 14.100 1.00 96.31 227 LEU A N 1
ATOM 1812 C CA . LEU A 1 227 ? 9.922 -10.791 14.326 1.00 96.31 227 LEU A CA 1
ATOM 1813 C C . LEU A 1 227 ? 10.723 -9.639 14.959 1.00 96.31 227 LEU A C 1
ATOM 1815 O O . LEU A 1 227 ? 11.311 -9.809 16.028 1.00 96.31 227 LEU A O 1
ATOM 1819 N N . THR A 1 228 ? 10.826 -8.502 14.269 1.00 97.12 228 THR A N 1
ATOM 1820 C CA . THR A 1 228 ? 11.563 -7.323 14.758 1.00 97.12 228 THR A CA 1
ATOM 1821 C C . THR A 1 228 ? 10.613 -6.308 15.407 1.00 97.12 228 THR A C 1
ATOM 1823 O O . THR A 1 228 ? 9.409 -6.365 15.160 1.00 97.12 228 THR A O 1
ATOM 1826 N N . PRO A 1 229 ? 11.128 -5.327 16.174 1.00 96.56 229 PRO A N 1
ATOM 1827 C CA . PRO A 1 229 ? 10.306 -4.220 16.664 1.00 96.56 229 PRO A CA 1
ATOM 1828 C C . PRO A 1 229 ? 9.549 -3.482 15.549 1.00 96.56 229 PRO A C 1
ATOM 1830 O O . PRO A 1 229 ? 8.383 -3.155 15.731 1.00 96.56 229 PRO A O 1
ATOM 1833 N N . PHE A 1 230 ? 10.156 -3.312 14.364 1.00 97.50 230 PHE A N 1
ATOM 1834 C CA . PHE A 1 230 ? 9.479 -2.738 13.194 1.00 97.50 230 PHE A CA 1
ATOM 1835 C C . PHE A 1 230 ? 8.193 -3.500 12.839 1.00 97.50 230 PHE A C 1
ATOM 1837 O O . PHE A 1 230 ? 7.146 -2.882 12.679 1.00 97.50 230 PHE A O 1
ATOM 1844 N N . ALA A 1 231 ? 8.250 -4.837 12.780 1.00 97.25 231 ALA A N 1
ATOM 1845 C CA . ALA A 1 231 ? 7.104 -5.689 12.450 1.00 97.25 231 ALA A CA 1
ATOM 1846 C C . ALA A 1 231 ? 5.940 -5.528 13.447 1.00 97.25 231 ALA A C 1
ATOM 1848 O O . ALA A 1 231 ? 4.766 -5.490 13.065 1.00 97.25 231 ALA A O 1
ATOM 1849 N N . GLU A 1 232 ? 6.260 -5.398 14.733 1.00 95.19 232 GLU A N 1
ATOM 1850 C CA . GLU A 1 232 ? 5.255 -5.132 15.761 1.00 95.19 232 GLU A CA 1
ATOM 1851 C C . GLU A 1 232 ? 4.690 -3.709 15.646 1.00 95.19 232 GLU A C 1
ATOM 1853 O O . GLU A 1 232 ? 3.474 -3.515 15.702 1.00 95.19 232 GLU A O 1
ATOM 1858 N N . ASN A 1 233 ? 5.557 -2.716 15.442 1.00 95.56 233 ASN A N 1
ATOM 1859 C CA . ASN A 1 233 ? 5.178 -1.306 15.392 1.00 95.56 233 ASN A CA 1
ATOM 1860 C C . ASN A 1 233 ? 4.326 -0.987 14.160 1.00 95.56 233 ASN A C 1
ATOM 1862 O O . ASN A 1 233 ? 3.292 -0.336 14.305 1.00 95.56 233 ASN A O 1
ATOM 1866 N N . ILE A 1 234 ? 4.657 -1.513 12.974 1.00 96.50 234 ILE A N 1
ATOM 1867 C CA . ILE A 1 234 ? 3.830 -1.311 11.773 1.00 96.50 234 ILE A CA 1
ATOM 1868 C C . ILE A 1 234 ? 2.439 -1.935 11.941 1.00 96.50 234 ILE A C 1
ATOM 1870 O O . ILE A 1 234 ? 1.436 -1.347 11.541 1.00 96.50 234 ILE A O 1
ATOM 1874 N N . THR A 1 235 ? 2.346 -3.072 12.641 1.00 95.06 235 THR A N 1
ATOM 1875 C CA . THR A 1 235 ? 1.062 -3.703 12.978 1.00 95.06 235 THR A CA 1
ATOM 1876 C C . THR A 1 235 ? 0.206 -2.810 13.882 1.00 95.06 235 THR A C 1
ATOM 1878 O O . THR A 1 235 ? -1.006 -2.706 13.674 1.00 95.06 235 THR A O 1
ATOM 1881 N N . ARG A 1 236 ? 0.818 -2.145 14.874 1.00 92.94 236 ARG A N 1
ATOM 1882 C CA . ARG A 1 236 ? 0.137 -1.172 15.749 1.00 92.94 236 ARG A CA 1
ATOM 1883 C C . ARG A 1 236 ? -0.305 0.062 14.964 1.00 92.94 236 ARG A C 1
ATOM 1885 O O . ARG A 1 236 ? -1.458 0.466 15.084 1.00 92.94 236 ARG A O 1
ATOM 1892 N N . ILE A 1 237 ? 0.575 0.605 14.126 1.00 92.75 237 ILE A N 1
ATOM 1893 C CA . ILE A 1 237 ? 0.325 1.800 13.309 1.00 92.75 237 ILE A CA 1
ATOM 1894 C C . ILE A 1 237 ? -0.831 1.576 12.331 1.00 92.75 237 ILE A C 1
ATOM 1896 O O . ILE A 1 237 ? -1.782 2.352 12.334 1.00 92.75 237 ILE A O 1
ATOM 1900 N N . ARG A 1 238 ? -0.849 0.461 11.590 1.00 93.81 238 ARG A N 1
ATOM 1901 C CA . ARG A 1 238 ? -1.995 0.105 10.730 1.00 93.81 238 ARG A CA 1
ATOM 1902 C C . ARG A 1 238 ? -3.278 -0.181 11.519 1.00 93.81 238 ARG A C 1
ATOM 1904 O O . ARG A 1 238 ? -4.386 -0.075 11.003 1.00 93.81 238 ARG A O 1
ATOM 1911 N N . GLY A 1 239 ? -3.166 -0.530 12.802 1.00 92.12 239 GLY A N 1
ATOM 1912 C CA . GLY A 1 239 ? -4.310 -0.628 13.717 1.00 92.12 239 GLY A CA 1
ATOM 1913 C C . GLY A 1 239 ? -4.848 0.731 14.172 1.00 92.12 239 GLY A C 1
ATOM 1914 O O . GLY A 1 239 ? -5.961 0.818 14.695 1.00 92.12 239 GLY A O 1
ATOM 1915 N N . ALA A 1 240 ? -4.088 1.797 13.941 1.00 90.50 240 ALA A N 1
ATOM 1916 C CA . ALA A 1 240 ? -4.440 3.172 14.247 1.00 90.50 240 ALA A CA 1
ATOM 1917 C C . ALA A 1 240 ? -4.894 3.974 13.008 1.00 90.50 240 ALA A C 1
ATOM 1919 O O . ALA A 1 240 ? -5.317 5.112 13.175 1.00 90.50 240 ALA A O 1
ATOM 1920 N N . SER A 1 241 ? -4.913 3.395 11.796 1.00 90.88 241 SER A N 1
ATOM 1921 C CA . SER A 1 241 ? -5.235 4.105 10.537 1.00 90.88 241 SER A CA 1
ATOM 1922 C C . SER A 1 241 ? -6.592 4.824 10.514 1.00 90.88 241 SER A C 1
ATOM 1924 O O . SER A 1 241 ? -6.748 5.845 9.847 1.00 90.88 241 SER A O 1
ATOM 1926 N N . LEU A 1 242 ? -7.575 4.376 11.308 1.00 90.75 242 LEU A N 1
ATOM 1927 C CA . LEU A 1 242 ? -8.857 5.087 11.441 1.00 90.75 242 LEU A CA 1
ATOM 1928 C C . LEU A 1 242 ? -8.715 6.485 12.069 1.00 90.75 242 LEU A C 1
ATOM 1930 O O . LEU A 1 242 ? -9.609 7.313 11.941 1.00 90.75 242 LEU A O 1
ATOM 1934 N N . LEU A 1 243 ? -7.607 6.798 12.730 1.00 85.25 243 LEU A N 1
ATOM 1935 C CA . LEU A 1 243 ? -7.360 8.147 13.244 1.00 85.25 243 LEU A CA 1
ATOM 1936 C C . LEU A 1 243 ? -7.057 9.154 12.146 1.00 85.25 243 LEU A C 1
ATOM 1938 O O . LEU A 1 243 ? -7.236 10.347 12.373 1.00 85.25 243 LEU A O 1
ATOM 1942 N N . ASN A 1 244 ? -6.681 8.673 10.965 1.00 83.00 244 ASN A N 1
ATOM 1943 C CA . ASN A 1 244 ? -6.341 9.498 9.808 1.00 83.00 244 ASN A CA 1
ATOM 1944 C C . ASN A 1 244 ? -7.408 9.400 8.729 1.00 83.00 244 ASN A C 1
ATOM 1946 O O . ASN A 1 244 ? -7.167 9.703 7.570 1.00 83.00 244 ASN A O 1
ATOM 1950 N N . ALA A 1 245 ? -8.605 8.948 9.112 1.00 87.94 245 ALA A N 1
ATOM 1951 C CA . ALA A 1 245 ? -9.702 8.727 8.187 1.00 87.94 245 ALA A CA 1
ATOM 1952 C C . ALA A 1 245 ? -9.373 7.740 7.053 1.00 87.94 245 ALA A C 1
ATOM 1954 O O . ALA A 1 245 ? -9.975 7.821 5.983 1.00 87.94 245 ALA A O 1
ATOM 1955 N N . ASP A 1 246 ? -8.486 6.775 7.317 1.00 89.81 246 ASP A N 1
ATOM 1956 C CA . ASP A 1 246 ? -8.048 5.788 6.338 1.00 89.81 246 ASP A CA 1
ATOM 1957 C C . ASP A 1 246 ? -8.536 4.371 6.691 1.00 89.81 246 ASP A C 1
ATOM 1959 O O . ASP A 1 246 ? -7.842 3.578 7.340 1.00 89.81 246 ASP A O 1
ATOM 1963 N N . PRO A 1 247 ? -9.775 4.025 6.302 1.00 91.94 247 PRO A N 1
ATOM 1964 C CA . PRO A 1 247 ? -10.315 2.692 6.529 1.00 91.94 247 PRO A CA 1
ATOM 1965 C C . PRO A 1 247 ? -9.684 1.624 5.626 1.00 91.94 247 PRO A C 1
ATOM 1967 O O . PRO A 1 247 ? -9.765 0.439 5.947 1.00 91.94 247 PRO A O 1
ATOM 1970 N N . ASN A 1 248 ? -9.060 1.993 4.505 1.00 91.69 248 ASN A N 1
ATOM 1971 C CA . ASN A 1 248 ? -8.525 1.003 3.570 1.00 91.69 248 ASN A CA 1
ATOM 1972 C C . ASN A 1 248 ? -7.223 0.399 4.101 1.00 91.69 248 ASN A C 1
ATOM 1974 O O . ASN A 1 248 ? -7.066 -0.825 4.055 1.00 91.69 248 ASN A O 1
ATOM 1978 N N . HIS A 1 249 ? -6.384 1.219 4.737 1.00 92.44 249 HIS A N 1
ATOM 1979 C CA . HIS A 1 249 ? -5.156 0.766 5.389 1.00 92.44 249 HIS A CA 1
ATOM 1980 C C . HIS A 1 249 ? -5.350 0.272 6.831 1.00 92.44 249 HIS A C 1
ATOM 1982 O O . HIS A 1 249 ? -4.376 -0.022 7.522 1.00 92.44 249 HIS A O 1
ATOM 1988 N N . PHE A 1 250 ? -6.591 0.075 7.295 1.00 93.56 250 PHE A N 1
ATOM 1989 C CA . PHE A 1 250 ? -6.848 -0.673 8.530 1.00 93.56 250 PHE A CA 1
ATOM 1990 C C . PHE A 1 250 ? -6.601 -2.182 8.307 1.00 93.56 250 PHE A C 1
ATOM 1992 O O . PHE A 1 250 ? -7.524 -2.990 8.150 1.00 93.56 250 PHE A O 1
ATOM 1999 N N . THR A 1 251 ? -5.325 -2.568 8.243 1.00 94.56 251 THR A N 1
ATOM 2000 C CA . THR A 1 251 ? -4.830 -3.898 7.833 1.00 94.56 251 THR A CA 1
ATOM 2001 C C . THR A 1 251 ? -4.232 -4.707 8.988 1.00 94.56 251 THR A C 1
ATOM 2003 O O . THR A 1 251 ? -3.729 -5.812 8.780 1.00 94.56 251 THR A O 1
ATOM 2006 N N . CYS A 1 252 ? -4.317 -4.212 10.227 1.00 92.75 252 CYS A N 1
ATOM 2007 C CA . CYS A 1 252 ? -3.649 -4.817 11.384 1.00 92.75 252 CYS A CA 1
ATOM 2008 C C . CYS A 1 252 ? -4.003 -6.294 11.618 1.00 92.75 252 CYS A C 1
ATOM 2010 O O . CYS A 1 252 ? -3.149 -7.061 12.052 1.00 92.75 252 CYS A O 1
ATOM 2012 N N . ASP A 1 253 ? -5.224 -6.731 11.302 1.00 92.00 253 ASP A N 1
ATOM 2013 C CA . ASP A 1 253 ? -5.616 -8.140 11.421 1.00 92.00 253 ASP A CA 1
ATOM 2014 C C . ASP A 1 253 ? -4.862 -9.041 10.424 1.00 92.00 253 ASP A C 1
ATOM 2016 O O . ASP A 1 253 ? -4.494 -10.165 10.775 1.00 92.00 253 ASP A O 1
ATOM 2020 N N . ALA A 1 254 ? -4.584 -8.550 9.209 1.00 94.81 254 ALA A N 1
ATOM 2021 C CA . ALA A 1 254 ? -3.779 -9.263 8.216 1.00 94.81 254 ALA A CA 1
ATOM 2022 C C . ALA A 1 254 ? -2.306 -9.336 8.654 1.00 94.81 254 ALA A C 1
ATOM 2024 O O . ALA A 1 254 ? -1.705 -10.410 8.629 1.00 94.81 254 ALA A O 1
ATOM 2025 N N . LEU A 1 255 ? -1.760 -8.223 9.155 1.00 96.25 255 LEU A N 1
ATOM 2026 C CA . LEU A 1 255 ? -0.397 -8.157 9.692 1.00 96.25 255 LEU A CA 1
ATOM 2027 C C . LEU A 1 255 ? -0.202 -9.047 10.931 1.00 96.25 255 LEU A C 1
ATOM 2029 O O . LEU A 1 255 ? 0.800 -9.759 11.045 1.00 96.25 255 LEU A O 1
ATOM 2033 N N . LYS A 1 256 ? -1.192 -9.084 11.833 1.00 94.69 256 LYS A N 1
ATOM 2034 C CA . LYS A 1 256 ? -1.211 -10.013 12.969 1.00 94.69 256 LYS A CA 1
ATOM 2035 C C . LYS A 1 256 ? -1.179 -11.446 12.473 1.00 94.69 256 LYS A C 1
ATOM 2037 O O . LYS A 1 256 ? -0.356 -12.213 12.952 1.00 94.69 256 LYS A O 1
ATOM 2042 N N . GLN A 1 257 ? -2.037 -11.820 11.526 1.00 94.88 257 GLN A N 1
ATOM 2043 C CA . GLN A 1 257 ? -2.053 -13.181 10.990 1.00 94.88 257 GLN A CA 1
ATOM 2044 C C . GLN A 1 257 ? -0.700 -13.566 10.380 1.00 94.88 257 GLN A C 1
ATOM 2046 O O . GLN A 1 257 ? -0.201 -14.647 10.684 1.00 94.88 257 GLN A O 1
ATOM 2051 N N . MET A 1 258 ? -0.072 -12.665 9.618 1.00 96.56 258 MET A N 1
ATOM 2052 C CA . MET A 1 258 ? 1.270 -12.889 9.078 1.00 96.56 258 MET A CA 1
ATOM 2053 C C . MET A 1 258 ? 2.313 -13.103 10.185 1.00 96.56 258 MET A C 1
ATOM 2055 O O . MET A 1 258 ? 3.096 -14.044 10.126 1.00 96.56 258 MET A O 1
ATOM 2059 N N . SER A 1 259 ? 2.265 -12.299 11.250 1.00 95.12 259 SER A N 1
ATOM 2060 C CA . SER A 1 259 ? 3.164 -12.423 12.410 1.00 95.12 259 SER A CA 1
ATOM 2061 C C . SER A 1 259 ? 3.003 -13.731 13.202 1.00 95.12 259 SER A C 1
ATOM 2063 O O . SER A 1 259 ? 3.883 -14.072 13.990 1.00 95.12 259 SER A O 1
ATOM 2065 N N . HIS A 1 260 ? 1.892 -14.458 13.033 1.00 96.00 260 HIS A N 1
ATOM 2066 C CA . HIS A 1 260 ? 1.672 -15.759 13.680 1.00 96.00 260 HIS A CA 1
ATOM 2067 C C . HIS A 1 260 ? 2.179 -16.945 12.846 1.00 96.00 260 HIS A C 1
ATOM 2069 O O . HIS A 1 260 ? 2.208 -18.065 13.362 1.00 96.00 260 HIS A O 1
ATOM 2075 N N . ILE A 1 261 ? 2.570 -16.731 11.585 1.00 96.69 261 ILE A N 1
ATOM 2076 C CA . ILE A 1 261 ? 3.219 -17.774 10.785 1.00 96.69 261 ILE A CA 1
ATOM 2077 C C . ILE A 1 261 ? 4.595 -18.056 11.421 1.00 96.69 261 ILE A C 1
ATOM 2079 O O . ILE A 1 261 ? 5.319 -17.108 11.744 1.00 96.69 261 ILE A O 1
ATOM 2083 N N . PRO A 1 262 ? 4.989 -19.328 11.627 1.00 97.69 262 PRO A N 1
ATOM 2084 C CA . PRO A 1 262 ? 6.307 -19.650 12.160 1.00 97.69 262 PRO A CA 1
ATOM 2085 C C . PRO A 1 262 ? 7.429 -18.999 11.338 1.00 97.69 262 PRO A C 1
ATOM 2087 O O . PRO A 1 262 ? 7.475 -19.141 10.118 1.00 97.69 262 PRO A O 1
ATOM 2090 N N . ILE A 1 263 ? 8.372 -18.327 12.009 1.00 97.62 263 ILE A N 1
ATOM 2091 C CA . ILE A 1 263 ? 9.500 -17.637 11.352 1.00 97.62 263 ILE A CA 1
ATOM 2092 C C . ILE A 1 263 ? 10.274 -18.595 10.439 1.00 97.62 263 ILE A C 1
ATOM 2094 O O . ILE A 1 263 ? 10.595 -18.246 9.311 1.00 97.62 263 ILE A O 1
ATOM 2098 N N . GLU A 1 264 ? 10.525 -19.822 10.900 1.00 97.06 264 GLU A N 1
ATOM 2099 C CA . GLU A 1 264 ? 11.215 -20.853 10.116 1.00 97.06 264 GLU A CA 1
ATOM 2100 C C . GLU A 1 264 ? 10.465 -21.209 8.827 1.00 97.06 264 GLU A C 1
ATOM 2102 O O . GLU A 1 264 ? 11.094 -21.520 7.819 1.00 97.06 264 GLU A O 1
ATOM 2107 N N . GLU A 1 265 ? 9.134 -21.155 8.836 1.00 97.44 265 GLU A N 1
ATOM 2108 C CA . GLU A 1 265 ? 8.323 -21.395 7.646 1.00 97.44 265 GLU A CA 1
ATOM 2109 C C . GLU A 1 265 ? 8.511 -20.250 6.646 1.00 97.44 265 GLU A C 1
ATOM 2111 O O . GLU A 1 265 ? 8.938 -20.500 5.521 1.00 97.44 265 GLU A O 1
ATOM 2116 N N . LEU A 1 266 ? 8.316 -18.996 7.078 1.00 96.25 266 LEU A N 1
ATOM 2117 C CA . LEU A 1 266 ? 8.499 -17.806 6.233 1.00 96.25 266 LEU A CA 1
ATOM 2118 C C . LEU A 1 266 ? 9.920 -17.698 5.670 1.00 96.25 266 LEU A C 1
ATOM 2120 O O . LEU A 1 266 ? 10.097 -17.371 4.498 1.00 96.25 266 LEU A O 1
ATOM 2124 N N . THR A 1 267 ? 10.936 -18.000 6.482 1.00 96.06 267 THR A N 1
ATOM 2125 C CA . THR A 1 267 ? 12.342 -17.934 6.064 1.00 96.06 267 THR A CA 1
ATOM 2126 C C . THR A 1 267 ? 12.659 -18.904 4.926 1.00 96.06 267 THR A C 1
ATOM 2128 O O . THR A 1 267 ? 13.498 -18.608 4.077 1.00 96.06 267 THR A O 1
ATOM 2131 N N . ASN A 1 268 ? 11.973 -20.048 4.885 1.00 97.06 268 ASN A N 1
ATOM 2132 C CA . ASN A 1 268 ? 12.176 -21.074 3.866 1.00 97.06 268 ASN A CA 1
ATOM 2133 C C . ASN A 1 268 ? 11.289 -20.894 2.623 1.00 97.06 268 ASN A C 1
ATOM 2135 O O . ASN A 1 268 ? 11.503 -21.599 1.636 1.00 97.06 268 ASN A O 1
ATOM 2139 N N . MET A 1 269 ? 10.323 -19.969 2.646 1.00 98.06 269 MET A N 1
ATOM 2140 C CA . MET A 1 269 ? 9.460 -19.691 1.499 1.00 98.06 269 MET A CA 1
ATOM 2141 C C . MET A 1 269 ? 10.196 -18.917 0.399 1.00 98.06 269 MET A C 1
ATOM 2143 O O . MET A 1 269 ? 10.863 -17.901 0.627 1.00 98.06 269 MET A O 1
ATOM 2147 N N . THR A 1 270 ? 9.986 -19.352 -0.838 1.00 97.31 270 THR A N 1
ATOM 2148 C CA . THR A 1 270 ? 10.275 -18.573 -2.045 1.00 97.31 270 THR A CA 1
ATOM 2149 C C . THR A 1 270 ? 9.384 -17.330 -2.130 1.00 97.31 270 THR A C 1
ATOM 2151 O O . THR A 1 270 ? 8.330 -17.252 -1.503 1.00 97.31 270 THR A O 1
ATOM 2154 N N . ASP A 1 271 ? 9.765 -16.348 -2.948 1.00 96.25 271 ASP A N 1
ATOM 2155 C CA . ASP A 1 271 ? 8.964 -15.130 -3.155 1.00 96.25 271 ASP A CA 1
ATOM 2156 C C . ASP A 1 271 ? 7.554 -15.430 -3.663 1.00 96.25 271 ASP A C 1
ATOM 2158 O O . ASP A 1 271 ? 6.590 -14.801 -3.235 1.00 96.25 271 ASP A O 1
ATOM 2162 N N . ALA A 1 272 ? 7.428 -16.422 -4.546 1.00 96.81 272 ALA A N 1
ATOM 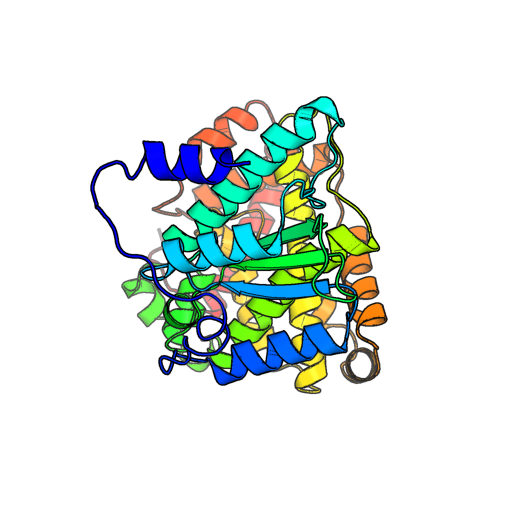2163 C CA . ALA A 1 272 ? 6.141 -16.866 -5.060 1.00 96.81 272 ALA A CA 1
ATOM 2164 C C . ALA A 1 272 ? 5.271 -17.486 -3.954 1.00 96.81 272 ALA A C 1
ATOM 2166 O O . ALA A 1 272 ? 4.065 -17.252 -3.920 1.00 96.81 272 ALA A O 1
ATOM 2167 N N . GLU A 1 273 ? 5.861 -18.250 -3.031 1.00 98.12 273 GLU A N 1
ATOM 2168 C CA . GLU A 1 273 ? 5.145 -18.794 -1.869 1.00 98.12 273 GLU A CA 1
ATOM 2169 C C . GLU A 1 273 ? 4.705 -17.684 -0.911 1.00 98.12 273 GLU A C 1
ATOM 2171 O O . GLU A 1 273 ? 3.549 -17.684 -0.495 1.00 98.12 273 GLU A O 1
ATOM 2176 N N . VAL A 1 274 ? 5.561 -16.689 -0.650 1.00 98.25 274 VAL A N 1
ATOM 2177 C CA . VAL A 1 274 ? 5.200 -15.505 0.149 1.00 98.25 274 VAL A CA 1
ATOM 2178 C C . VAL A 1 274 ? 4.062 -14.714 -0.510 1.00 98.25 274 VAL A C 1
ATOM 2180 O O . VAL A 1 274 ? 3.084 -14.360 0.149 1.00 98.25 274 VAL A O 1
ATOM 2183 N N . PHE A 1 275 ? 4.135 -14.483 -1.822 1.00 98.25 275 PHE A N 1
ATOM 2184 C CA . PHE A 1 275 ? 3.077 -13.824 -2.591 1.00 98.25 275 PHE A CA 1
ATOM 2185 C C . PHE A 1 275 ? 1.753 -14.603 -2.546 1.00 98.25 275 PHE A C 1
ATOM 2187 O O . PHE A 1 275 ? 0.682 -14.022 -2.349 1.00 98.25 275 PHE A O 1
ATOM 2194 N N . ASN A 1 276 ? 1.804 -15.928 -2.683 1.00 97.88 276 ASN A N 1
ATOM 2195 C CA . ASN A 1 276 ? 0.622 -16.783 -2.586 1.00 97.88 276 ASN A CA 1
ATOM 2196 C C . ASN A 1 276 ? 0.026 -16.779 -1.173 1.00 97.88 276 ASN A C 1
ATOM 2198 O O . ASN A 1 276 ? -1.196 -16.699 -1.035 1.00 97.88 276 ASN A O 1
ATOM 2202 N N . LEU A 1 277 ? 0.864 -16.800 -0.133 1.00 97.75 277 LEU A N 1
ATOM 2203 C CA . LEU A 1 277 ? 0.431 -16.697 1.258 1.00 97.75 277 LEU A CA 1
ATOM 2204 C C . LEU A 1 277 ? -0.265 -15.355 1.530 1.00 97.75 277 LEU A C 1
ATOM 2206 O O . LEU A 1 277 ? -1.343 -15.331 2.123 1.00 97.75 277 LEU A O 1
ATOM 2210 N N . ALA A 1 278 ? 0.292 -14.241 1.049 1.00 97.75 278 ALA A N 1
ATOM 2211 C CA . ALA A 1 278 ? -0.334 -12.925 1.177 1.00 97.75 278 ALA A CA 1
ATOM 2212 C C . ALA A 1 278 ? -1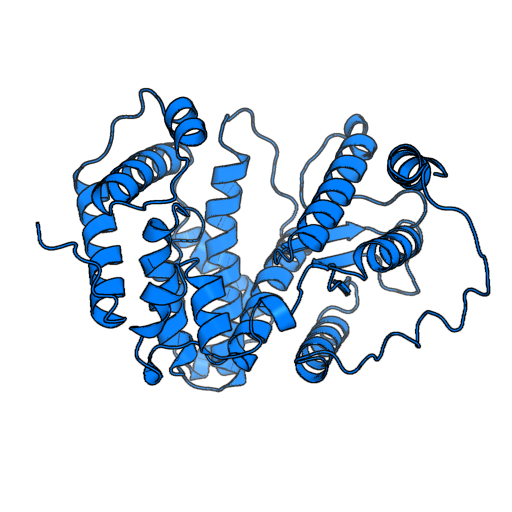.714 -12.873 0.491 1.00 97.75 278 ALA A C 1
ATOM 2214 O O . ALA A 1 278 ? -2.693 -12.396 1.071 1.00 97.75 278 ALA A O 1
ATOM 2215 N N . ASN A 1 279 ? -1.833 -13.456 -0.707 1.00 96.19 279 ASN A N 1
ATOM 2216 C CA . ASN A 1 279 ? -3.118 -13.604 -1.395 1.00 96.19 279 ASN A CA 1
ATOM 2217 C C . ASN A 1 279 ? -4.101 -14.515 -0.643 1.00 96.19 279 ASN A C 1
ATOM 2219 O O . ASN A 1 279 ? -5.306 -14.253 -0.654 1.00 96.19 279 ASN A O 1
ATOM 2223 N N . GLN A 1 280 ? -3.617 -15.566 0.024 1.00 95.50 280 GLN A N 1
ATOM 2224 C CA . GLN A 1 280 ? -4.446 -16.420 0.871 1.00 95.50 280 GLN A CA 1
ATOM 2225 C C . GLN A 1 280 ? -4.982 -15.652 2.084 1.00 95.50 280 GLN A C 1
ATOM 2227 O O . GLN A 1 280 ? -6.186 -15.702 2.331 1.00 95.50 280 GLN A O 1
ATOM 2232 N N . ILE A 1 281 ? -4.136 -14.899 2.795 1.00 93.19 281 ILE A N 1
ATOM 2233 C CA . ILE A 1 281 ? -4.560 -14.062 3.930 1.00 93.19 281 ILE A CA 1
ATOM 2234 C C . ILE A 1 281 ? -5.605 -13.039 3.474 1.00 93.19 281 ILE A C 1
ATOM 2236 O O . ILE A 1 281 ? -6.658 -12.918 4.103 1.00 93.19 281 ILE A O 1
ATOM 2240 N N . LYS A 1 282 ? -5.378 -12.366 2.337 1.00 92.38 282 LYS A N 1
ATOM 2241 C CA . LYS A 1 282 ? -6.379 -11.485 1.714 1.00 92.38 282 LYS A CA 1
ATOM 2242 C C . LYS A 1 282 ? -7.705 -12.218 1.482 1.00 92.38 282 LYS A C 1
ATOM 2244 O O . LYS A 1 282 ? -8.764 -11.711 1.849 1.00 92.38 282 LYS A O 1
ATOM 2249 N N . LYS A 1 283 ? -7.662 -13.425 0.906 1.00 89.12 283 LYS A N 1
ATOM 2250 C CA . LYS A 1 283 ? -8.851 -14.226 0.576 1.00 89.12 283 LYS A CA 1
ATOM 2251 C C . LYS A 1 283 ? -9.636 -14.674 1.809 1.00 89.12 283 LYS A C 1
ATOM 2253 O O . LYS A 1 283 ? -10.856 -14.566 1.819 1.00 89.12 283 LYS A O 1
ATOM 2258 N N . GLU A 1 284 ? -8.962 -15.153 2.851 1.00 87.19 284 GLU A N 1
ATOM 2259 C CA . GLU A 1 284 ? -9.598 -15.574 4.112 1.00 87.19 284 GLU A CA 1
ATOM 2260 C C . GLU A 1 284 ? -10.279 -14.412 4.847 1.00 87.19 284 GLU A C 1
ATOM 2262 O O . GLU A 1 284 ? -11.197 -14.622 5.639 1.00 87.19 284 GLU A O 1
ATOM 2267 N N . ARG A 1 285 ? -9.841 -13.181 4.568 1.00 79.25 285 ARG A N 1
ATOM 2268 C CA . ARG A 1 285 ? -10.402 -11.934 5.102 1.00 79.25 285 ARG A CA 1
ATOM 2269 C C . ARG A 1 285 ? -11.288 -11.195 4.106 1.00 79.25 285 ARG A C 1
ATOM 2271 O O . ARG A 1 285 ? -11.744 -10.095 4.409 1.00 79.25 285 ARG A O 1
ATOM 2278 N N . THR A 1 286 ? -11.530 -11.775 2.933 1.00 83.44 286 THR A N 1
ATOM 2279 C CA . THR A 1 286 ? -12.408 -11.167 1.940 1.00 83.44 286 THR A CA 1
ATOM 2280 C C . THR A 1 286 ? -13.836 -11.245 2.447 1.00 83.44 286 THR A C 1
ATOM 2282 O O . THR A 1 286 ? -14.412 -12.321 2.588 1.00 83.44 286 THR A O 1
ATOM 2285 N N . ILE A 1 287 ? -14.390 -10.075 2.724 1.00 89.88 287 ILE A N 1
ATOM 2286 C CA . ILE A 1 287 ? -15.813 -9.876 2.967 1.00 89.88 287 ILE A CA 1
ATOM 2287 C C . ILE A 1 287 ? -16.504 -9.600 1.633 1.00 89.88 287 ILE A C 1
ATOM 2289 O O . ILE A 1 287 ? -15.868 -9.123 0.693 1.00 89.88 287 ILE A O 1
ATOM 2293 N N . SER A 1 288 ? -17.791 -9.907 1.523 1.00 94.19 288 SER A N 1
ATOM 2294 C CA . SER A 1 288 ? -18.607 -9.530 0.366 1.00 94.19 288 SER A CA 1
ATOM 2295 C C . SER A 1 288 ? -18.714 -8.007 0.218 1.00 94.19 288 SER A C 1
ATOM 2297 O O . SER A 1 288 ? -18.421 -7.254 1.146 1.00 94.19 288 SER A O 1
ATOM 2299 N N . TYR A 1 289 ? -19.160 -7.537 -0.949 1.00 94.62 289 TYR A N 1
ATOM 2300 C CA . TYR A 1 289 ? -19.368 -6.106 -1.184 1.00 94.62 289 TYR A CA 1
ATOM 2301 C C . TYR A 1 289 ? -20.377 -5.489 -0.196 1.00 94.62 289 TYR A C 1
ATOM 2303 O O . TYR A 1 289 ? -20.134 -4.406 0.328 1.00 94.62 289 TYR A O 1
ATOM 2311 N N . ASP A 1 290 ? -21.468 -6.191 0.120 1.00 94.38 290 ASP A N 1
ATOM 2312 C CA . ASP A 1 290 ? -22.458 -5.715 1.096 1.00 94.38 290 ASP A CA 1
ATOM 2313 C C . ASP A 1 290 ? -21.864 -5.645 2.512 1.00 94.38 290 ASP A C 1
ATOM 2315 O O . ASP A 1 290 ? -22.037 -4.650 3.214 1.00 94.38 290 ASP A O 1
ATOM 2319 N N . GLU A 1 291 ? -21.082 -6.652 2.914 1.00 95.12 291 GLU A N 1
ATOM 2320 C CA . GLU A 1 291 ? -20.350 -6.618 4.187 1.00 95.12 291 GLU A CA 1
ATOM 2321 C C . GLU A 1 291 ? -19.294 -5.502 4.217 1.00 95.12 291 GLU A C 1
ATOM 2323 O O . GLU A 1 291 ? -19.034 -4.931 5.276 1.00 95.12 291 GLU A O 1
ATOM 2328 N N . TYR A 1 292 ? -18.700 -5.154 3.071 1.00 95.31 292 TYR A N 1
ATOM 2329 C CA . TYR A 1 292 ? -17.814 -3.998 2.955 1.00 95.31 292 TYR A CA 1
ATOM 2330 C C . TYR A 1 292 ? -18.555 -2.676 3.160 1.00 95.31 292 TYR A C 1
ATOM 2332 O O . TYR A 1 292 ? -18.030 -1.799 3.842 1.00 95.31 292 TYR A O 1
ATOM 2340 N N . LEU A 1 293 ? -19.779 -2.527 2.644 1.00 95.69 293 LEU A N 1
ATOM 2341 C CA . LEU A 1 293 ? -20.597 -1.342 2.920 1.00 95.69 293 LEU A CA 1
ATOM 2342 C C . LEU A 1 293 ? -20.920 -1.221 4.415 1.00 95.69 293 LEU A C 1
ATOM 2344 O O . LEU A 1 293 ? -20.792 -0.132 4.982 1.00 95.69 293 LEU A O 1
ATOM 2348 N N . ASP A 1 294 ? -21.274 -2.333 5.065 1.00 95.69 294 ASP A N 1
ATOM 2349 C CA . ASP A 1 294 ? -21.499 -2.385 6.514 1.00 95.69 294 ASP A CA 1
ATOM 2350 C C . ASP A 1 294 ? -20.225 -2.022 7.296 1.00 95.69 294 ASP A C 1
ATOM 2352 O O . ASP A 1 294 ? -20.275 -1.248 8.260 1.00 95.69 294 ASP A O 1
ATOM 2356 N N . TYR A 1 295 ? -19.072 -2.543 6.861 1.00 95.75 295 TYR A N 1
ATOM 2357 C CA . TYR A 1 295 ? -17.763 -2.201 7.413 1.00 95.75 295 TYR A CA 1
ATOM 2358 C C . TYR A 1 295 ? -17.454 -0.713 7.255 1.00 95.75 295 TYR A C 1
ATOM 2360 O O . TYR A 1 295 ? -17.118 -0.063 8.243 1.00 95.75 295 TYR A O 1
ATOM 2368 N N . LEU A 1 296 ? -17.599 -0.155 6.054 1.00 95.88 296 LEU A N 1
ATOM 2369 C CA . LEU A 1 296 ? -17.278 1.239 5.767 1.00 95.88 296 LEU A CA 1
ATOM 2370 C C . LEU A 1 296 ? -18.174 2.187 6.576 1.00 95.88 296 LEU A C 1
ATOM 2372 O O . LEU A 1 296 ? -17.689 3.161 7.150 1.00 95.88 296 LEU A O 1
ATOM 2376 N N . ALA A 1 297 ? -19.464 1.867 6.713 1.00 96.00 297 ALA A N 1
ATOM 2377 C CA . ALA A 1 297 ? -20.389 2.615 7.563 1.00 96.00 297 ALA A CA 1
ATOM 2378 C C . ALA A 1 297 ? -20.004 2.580 9.048 1.00 96.00 297 ALA A C 1
ATOM 2380 O O . ALA A 1 297 ? -20.081 3.604 9.744 1.00 96.00 297 ALA A O 1
ATOM 2381 N N . ALA A 1 298 ? -19.552 1.424 9.539 1.00 96.88 298 ALA A N 1
ATOM 2382 C CA . ALA A 1 298 ? -19.019 1.305 10.888 1.00 96.88 298 ALA A CA 1
ATOM 2383 C C . ALA A 1 298 ? -17.688 2.059 11.052 1.00 96.88 298 ALA A C 1
ATOM 2385 O O . ALA A 1 298 ? -17.512 2.753 12.051 1.00 96.88 298 ALA A O 1
ATOM 2386 N N . ALA A 1 299 ? -16.785 1.988 10.073 1.00 95.50 299 ALA A N 1
ATOM 2387 C CA . ALA A 1 299 ? -15.494 2.664 10.098 1.00 95.50 299 ALA A CA 1
ATOM 2388 C C . ALA A 1 299 ? -15.658 4.187 10.127 1.00 95.50 299 ALA A C 1
ATOM 2390 O O . ALA A 1 299 ? -15.099 4.834 11.003 1.00 95.50 299 ALA A O 1
ATOM 2391 N N . ILE A 1 300 ? -16.513 4.760 9.274 1.00 94.38 300 ILE A N 1
ATOM 2392 C CA . ILE A 1 300 ? -16.828 6.200 9.287 1.00 94.38 300 ILE A CA 1
ATOM 2393 C C . ILE A 1 300 ? -17.403 6.635 10.638 1.00 94.38 300 ILE A C 1
ATOM 2395 O O . ILE A 1 300 ? -17.022 7.673 11.177 1.00 94.38 300 ILE A O 1
ATOM 2399 N N . SER A 1 301 ? -18.286 5.828 11.229 1.00 94.50 301 SER A N 1
ATOM 2400 C CA . SER A 1 301 ? -18.821 6.111 12.566 1.00 94.50 301 SER A CA 1
ATOM 2401 C C . SER A 1 301 ? -17.744 6.017 13.656 1.00 94.50 301 SER A C 1
ATOM 2403 O O . SER A 1 301 ? -17.735 6.833 14.575 1.00 94.50 301 SER A O 1
ATOM 2405 N N . ALA A 1 302 ? -16.813 5.066 13.545 1.00 94.62 302 ALA A N 1
ATOM 2406 C CA . ALA A 1 302 ? -15.678 4.936 14.453 1.00 94.62 302 ALA A CA 1
ATOM 2407 C C . ALA A 1 302 ? -14.712 6.126 14.335 1.00 94.62 302 ALA A C 1
ATOM 2409 O O . ALA A 1 302 ? -14.354 6.697 15.360 1.00 94.62 302 ALA A O 1
ATOM 2410 N N . ILE A 1 303 ? -14.370 6.563 13.117 1.00 92.75 303 ILE A N 1
ATOM 2411 C CA . ILE A 1 303 ? -13.519 7.740 12.853 1.00 92.75 303 ILE A CA 1
ATOM 2412 C C . ILE A 1 303 ? -14.099 8.989 13.538 1.00 92.75 303 ILE A C 1
ATOM 2414 O O . ILE A 1 303 ? -13.367 9.745 14.175 1.00 92.75 303 ILE A O 1
ATOM 2418 N N . LYS A 1 304 ? -15.428 9.173 13.487 1.00 90.69 304 LYS A N 1
ATOM 2419 C CA . LYS A 1 304 ? -16.120 10.272 14.187 1.00 90.69 304 LYS A CA 1
ATOM 2420 C C . LYS A 1 304 ? -15.981 10.193 15.708 1.00 90.69 304 LYS A C 1
ATOM 2422 O O . LYS A 1 304 ? -15.765 11.214 16.346 1.00 90.69 304 LYS A O 1
ATOM 2427 N N . ILE A 1 305 ? -16.105 8.997 16.290 1.00 91.44 305 ILE A N 1
ATOM 2428 C CA . ILE A 1 305 ? -15.943 8.777 17.741 1.00 91.44 305 ILE A CA 1
ATOM 2429 C C . ILE A 1 305 ? -14.490 8.988 18.181 1.00 91.44 305 ILE A C 1
ATOM 2431 O O . ILE A 1 305 ? -14.236 9.383 19.316 1.00 91.44 305 ILE A O 1
ATOM 2435 N N . LEU A 1 306 ? -13.539 8.697 17.297 1.00 87.75 306 LEU A N 1
ATOM 2436 C CA . LEU A 1 306 ? -12.116 8.912 17.527 1.00 87.75 306 LEU A CA 1
ATOM 2437 C C . LEU A 1 306 ? -11.686 10.376 17.309 1.00 87.75 306 LEU A C 1
ATOM 2439 O O . LEU A 1 306 ? -10.509 10.671 17.481 1.00 87.75 306 LEU A O 1
ATOM 2443 N N . GLU A 1 307 ? -12.616 11.270 16.946 1.00 81.06 307 GLU A N 1
ATOM 2444 C CA . GLU A 1 307 ? -12.392 12.710 16.739 1.00 81.06 307 GLU A CA 1
ATOM 2445 C C . GLU A 1 307 ? -11.170 13.010 15.853 1.00 81.06 307 GLU A C 1
ATOM 2447 O O . GLU A 1 307 ? -10.304 13.817 16.190 1.00 81.06 307 GLU A O 1
ATOM 2452 N N . SER A 1 308 ? -11.078 12.342 14.702 1.00 68.06 308 SER A N 1
ATOM 2453 C CA . SER A 1 308 ? -10.047 12.661 13.710 1.00 68.06 308 SER A CA 1
ATOM 2454 C C . SER A 1 308 ? -10.241 14.095 13.188 1.00 68.06 308 SER A C 1
ATOM 2456 O O . SER A 1 308 ? -11.143 14.362 12.391 1.00 68.06 308 SER A O 1
ATOM 2458 N N . GLU A 1 309 ? -9.410 15.029 13.668 1.00 57.31 309 GLU A N 1
ATOM 2459 C CA . GLU A 1 309 ? -9.532 16.482 13.435 1.00 57.31 309 GLU A CA 1
ATOM 2460 C C . GLU A 1 309 ? -9.411 16.888 11.950 1.00 57.31 309 GLU A C 1
ATOM 2462 O O . GLU A 1 309 ? -9.849 17.975 11.576 1.00 57.31 309 GLU A O 1
ATOM 2467 N N . ASN A 1 310 ? -8.899 15.994 11.094 1.00 57.19 310 ASN A N 1
ATOM 2468 C CA . ASN A 1 310 ? -8.644 16.239 9.668 1.00 57.19 310 ASN A CA 1
ATOM 2469 C C . ASN A 1 310 ? -9.560 15.448 8.717 1.00 57.19 310 ASN A C 1
ATOM 2471 O O . ASN A 1 310 ? -9.391 15.498 7.497 1.00 57.19 310 ASN A O 1
ATOM 2475 N N . ALA A 1 311 ? -10.545 14.718 9.241 1.00 65.19 311 ALA A N 1
ATOM 2476 C CA . ALA A 1 311 ? -11.338 13.800 8.436 1.00 65.19 311 ALA A CA 1
ATOM 2477 C C . ALA A 1 311 ? -12.381 14.530 7.564 1.00 65.19 311 ALA A C 1
ATOM 2479 O O . ALA A 1 311 ? -13.500 14.810 8.002 1.00 65.19 311 ALA A O 1
ATOM 2480 N N . ASN A 1 312 ? -12.071 14.788 6.288 1.00 77.81 312 ASN A N 1
ATOM 2481 C CA . ASN A 1 312 ? -13.097 15.157 5.306 1.00 77.81 312 ASN A CA 1
ATOM 2482 C C . ASN A 1 312 ? -13.855 13.911 4.818 1.00 77.81 312 ASN A C 1
ATOM 2484 O O . ASN A 1 312 ? -13.636 13.405 3.718 1.00 77.81 312 ASN A O 1
ATOM 2488 N N . LEU A 1 313 ? -14.784 13.428 5.643 1.00 84.31 313 LEU A N 1
ATOM 2489 C CA . LEU A 1 313 ? -15.572 12.221 5.360 1.00 84.31 313 LEU A CA 1
ATOM 2490 C C . LEU A 1 313 ? -16.783 12.474 4.455 1.00 84.31 313 LEU A C 1
ATOM 2492 O O . LEU A 1 313 ? -17.455 11.525 4.058 1.00 84.31 313 LEU A O 1
ATOM 2496 N N . SER A 1 314 ? -17.066 13.730 4.100 1.00 84.12 314 SER A N 1
ATOM 2497 C CA . SER A 1 314 ? -18.319 14.153 3.454 1.00 84.12 314 SER A CA 1
ATOM 2498 C C . SER A 1 314 ? -18.648 13.365 2.181 1.00 84.12 314 SER A C 1
ATOM 2500 O O . SER A 1 314 ? -19.798 12.995 1.953 1.00 84.12 314 SER A O 1
ATOM 2502 N N . SER A 1 315 ? -17.631 13.086 1.357 1.00 85.44 315 SER A N 1
ATOM 2503 C CA . SER A 1 315 ? -17.787 12.305 0.123 1.00 85.44 315 SER A CA 1
ATOM 2504 C C . SER A 1 315 ? -18.188 10.859 0.419 1.00 85.44 315 SER A C 1
ATOM 2506 O O . SER A 1 315 ? -19.155 10.354 -0.149 1.00 85.44 315 SER A O 1
ATOM 2508 N N . LEU A 1 316 ? -17.489 10.200 1.348 1.00 85.00 316 LEU A N 1
ATOM 2509 C CA . LEU A 1 316 ? -17.779 8.817 1.719 1.00 85.00 316 LEU A CA 1
ATOM 2510 C C . LEU A 1 316 ? -19.137 8.697 2.417 1.00 85.00 316 LEU A C 1
ATOM 2512 O O . LEU A 1 316 ? -19.897 7.786 2.106 1.00 85.00 316 LEU A O 1
ATOM 2516 N N . GLU A 1 317 ? -19.478 9.642 3.294 1.00 89.69 317 GLU A N 1
ATOM 2517 C CA . GLU A 1 317 ? -20.762 9.690 4.001 1.00 89.69 317 GLU A CA 1
ATOM 2518 C C . GLU A 1 317 ? -21.961 9.747 3.059 1.00 89.69 317 GLU A C 1
ATOM 2520 O O . GLU A 1 317 ? -22.941 9.031 3.270 1.00 89.69 317 GLU A O 1
ATOM 2525 N N . GLU A 1 318 ? -21.888 10.567 2.009 1.00 90.94 318 GLU A N 1
ATOM 2526 C CA . GLU A 1 318 ? -22.965 10.619 1.022 1.00 90.94 318 GLU A CA 1
ATOM 2527 C C . GLU A 1 318 ? -23.044 9.305 0.230 1.00 90.94 318 GLU A C 1
ATOM 2529 O O . GLU A 1 318 ? -24.147 8.825 -0.032 1.00 90.94 318 GLU A O 1
ATOM 2534 N N . LYS A 1 319 ? -21.902 8.673 -0.089 1.00 87.75 319 LYS A N 1
ATOM 2535 C CA . LYS A 1 319 ? -21.871 7.383 -0.802 1.00 87.75 319 LYS A CA 1
ATOM 2536 C C . LYS A 1 319 ? -22.451 6.220 0.017 1.00 87.75 319 LYS A C 1
ATOM 2538 O O . LYS A 1 319 ? -23.024 5.310 -0.575 1.00 87.75 319 LYS A O 1
ATOM 2543 N N . ILE A 1 320 ? -22.346 6.243 1.349 1.00 92.25 320 ILE A N 1
ATOM 2544 C CA . ILE A 1 320 ? -22.898 5.196 2.239 1.00 92.25 320 ILE A CA 1
ATOM 2545 C C . ILE A 1 320 ? -24.261 5.555 2.850 1.00 92.25 320 ILE A C 1
ATOM 2547 O O . ILE A 1 320 ? -24.747 4.902 3.780 1.00 92.25 320 ILE A O 1
ATOM 2551 N N . LYS A 1 321 ? -24.892 6.623 2.369 1.00 91.50 321 LYS A N 1
ATOM 2552 C CA . LYS A 1 321 ? -26.152 7.120 2.912 1.00 91.50 321 LYS A CA 1
ATOM 2553 C C . LYS A 1 321 ? -27.255 6.069 2.829 1.00 91.50 321 LYS A C 1
ATOM 2555 O O . LYS A 1 321 ? -27.584 5.562 1.763 1.00 91.50 321 LYS A O 1
ATOM 2560 N N . GLY A 1 322 ? -27.867 5.782 3.975 1.00 90.06 322 GLY A N 1
ATOM 2561 C CA . GLY A 1 322 ? -28.928 4.779 4.098 1.00 90.06 322 GLY A CA 1
ATOM 2562 C C . GLY A 1 322 ? -28.440 3.376 4.475 1.00 90.06 322 GLY A C 1
ATOM 2563 O O . GLY A 1 322 ? -29.277 2.535 4.800 1.00 90.06 322 GLY A O 1
ATOM 2564 N N . VAL A 1 323 ? -27.125 3.131 4.518 1.00 93.81 323 VAL A N 1
ATOM 2565 C CA . VAL A 1 323 ? -26.565 1.901 5.097 1.00 93.81 323 VAL A CA 1
ATOM 2566 C C . VAL A 1 323 ? -26.740 1.934 6.618 1.00 93.81 323 VAL A C 1
ATOM 2568 O O . VAL A 1 323 ? -26.465 2.939 7.280 1.00 93.81 323 VAL A O 1
ATOM 2571 N N . LYS A 1 324 ? -27.242 0.838 7.198 1.00 94.31 324 LYS A N 1
ATOM 2572 C CA . LYS A 1 324 ? -27.462 0.739 8.644 1.00 94.31 324 LYS A CA 1
ATOM 2573 C C . LYS A 1 324 ? -26.133 0.475 9.349 1.00 94.31 324 LYS A C 1
ATOM 2575 O O . LYS A 1 324 ? -25.534 -0.576 9.179 1.00 94.31 324 LYS A O 1
ATOM 2580 N N . VAL A 1 325 ? -25.730 1.384 10.230 1.00 95.38 325 VAL A N 1
ATOM 2581 C CA . VAL A 1 325 ? -24.486 1.236 10.998 1.00 95.38 325 VAL A CA 1
ATOM 2582 C C . VAL A 1 325 ? -24.595 0.099 12.022 1.00 95.38 325 VAL A C 1
ATOM 2584 O O . VAL A 1 325 ? -25.428 0.145 12.935 1.00 95.38 325 VAL A O 1
ATOM 2587 N N . ASN A 1 326 ? -23.709 -0.893 11.910 1.00 96.25 326 ASN A N 1
ATOM 2588 C CA . ASN A 1 326 ? -23.541 -1.957 12.897 1.00 96.25 326 ASN A CA 1
ATOM 2589 C C . ASN A 1 326 ? -22.764 -1.443 14.125 1.00 96.25 326 ASN A C 1
ATOM 2591 O O . ASN A 1 326 ? -21.545 -1.295 14.086 1.00 96.25 326 ASN A O 1
ATOM 2595 N N . GLN A 1 327 ? -23.471 -1.188 15.229 1.00 96.62 327 GLN A N 1
ATOM 2596 C CA . GLN A 1 327 ? -22.889 -0.607 16.448 1.00 96.62 327 GLN A CA 1
ATOM 2597 C C . GLN A 1 327 ? -21.863 -1.517 17.141 1.00 96.62 327 GLN A C 1
ATOM 2599 O O . GLN A 1 327 ? -20.910 -1.010 17.732 1.00 96.62 327 GLN A O 1
ATOM 2604 N N . ASP A 1 328 ? -22.009 -2.840 17.038 1.00 97.06 328 ASP A N 1
ATOM 2605 C CA . ASP A 1 328 ? -21.037 -3.773 17.617 1.00 97.06 328 ASP A CA 1
ATOM 2606 C C . ASP A 1 328 ? -19.707 -3.704 16.859 1.00 97.06 328 ASP A C 1
ATOM 2608 O O . ASP A 1 328 ? -18.633 -3.713 17.467 1.00 97.06 328 ASP A O 1
ATOM 2612 N N . LEU A 1 329 ? -19.770 -3.555 15.530 1.00 95.81 329 LEU A N 1
ATOM 2613 C CA . LEU A 1 329 ? -18.582 -3.354 14.706 1.00 95.81 329 LEU A CA 1
ATOM 2614 C C . LEU A 1 329 ? -17.926 -1.996 14.986 1.00 95.81 329 LEU A C 1
ATOM 2616 O O . LEU A 1 329 ? -16.710 -1.946 15.140 1.00 95.81 329 LEU A O 1
ATOM 2620 N N . VAL A 1 330 ? -18.712 -0.922 15.136 1.00 96.50 330 VAL A N 1
ATOM 2621 C CA . VAL A 1 330 ? -18.193 0.400 15.544 1.00 96.50 330 VAL A CA 1
ATOM 2622 C C . VAL A 1 330 ? -17.411 0.286 16.847 1.00 96.50 330 VAL A C 1
ATOM 2624 O O . VAL A 1 330 ? -16.266 0.728 16.920 1.00 96.50 330 VAL A O 1
ATOM 2627 N N . LYS A 1 331 ? -18.004 -0.350 17.865 1.00 95.62 331 LYS A N 1
ATOM 2628 C CA . LYS A 1 331 ? -17.357 -0.548 19.163 1.00 95.62 331 LYS A CA 1
ATOM 2629 C C . LYS A 1 331 ? -16.037 -1.307 19.017 1.00 95.62 331 LYS A C 1
ATOM 2631 O O . LYS A 1 331 ? -15.028 -0.849 19.544 1.00 95.62 331 LYS A O 1
ATOM 2636 N N . LYS A 1 332 ? -16.025 -2.406 18.255 1.00 94.81 332 LYS A N 1
ATOM 2637 C CA . LYS A 1 332 ? -14.811 -3.197 18.003 1.00 94.81 332 LYS A CA 1
ATOM 2638 C C . LYS A 1 332 ? -13.711 -2.371 17.324 1.00 94.81 332 LYS A C 1
ATOM 2640 O O . LYS A 1 332 ? -12.553 -2.469 17.723 1.00 94.81 332 LYS A O 1
ATOM 2645 N N . LEU A 1 333 ? -14.057 -1.567 16.317 1.00 94.75 333 LEU A N 1
ATOM 2646 C CA . LEU A 1 333 ? -13.097 -0.718 15.602 1.00 94.75 333 LEU A CA 1
ATOM 2647 C C . LEU A 1 333 ? -12.512 0.362 16.521 1.00 94.75 333 LEU A C 1
ATOM 2649 O O . LEU A 1 333 ? -11.295 0.510 16.588 1.00 94.75 333 LEU A O 1
ATOM 2653 N N . VAL A 1 334 ? -13.358 1.049 17.296 1.00 93.00 334 VAL A N 1
ATOM 2654 C CA . VAL A 1 334 ? -12.919 2.061 18.272 1.00 93.00 334 VAL A CA 1
ATOM 2655 C C . VAL A 1 334 ? -12.015 1.446 19.344 1.00 93.00 334 VAL A C 1
ATOM 2657 O O . VAL A 1 334 ? -10.967 2.009 19.651 1.00 93.00 334 VAL A O 1
ATOM 2660 N N . GLU A 1 335 ? -12.392 0.297 19.910 1.00 91.69 335 GLU A N 1
ATOM 2661 C CA . GLU A 1 335 ? -11.588 -0.406 20.919 1.00 91.69 335 GLU A CA 1
ATOM 2662 C C . GLU A 1 335 ? -10.232 -0.841 20.355 1.00 91.69 335 GLU A C 1
ATOM 2664 O O . GLU A 1 335 ? -9.208 -0.625 21.001 1.00 91.69 335 GLU A O 1
ATOM 2669 N N . SER A 1 336 ? -10.209 -1.386 19.135 1.00 89.81 336 SER A N 1
ATOM 2670 C CA . SER A 1 336 ? -8.967 -1.789 18.474 1.00 89.81 336 SER A CA 1
ATOM 2671 C C . SER A 1 336 ? -8.038 -0.596 18.244 1.00 89.81 336 SER A C 1
ATOM 2673 O O . SER A 1 336 ? -6.871 -0.661 18.626 1.00 89.81 336 SER A O 1
ATOM 2675 N N . SER A 1 337 ? -8.541 0.507 17.680 1.00 89.56 337 SER A N 1
ATOM 2676 C CA . SER A 1 337 ? -7.718 1.695 17.425 1.00 89.56 337 SER A CA 1
ATOM 2677 C C . SER A 1 337 ? -7.235 2.361 18.712 1.00 89.56 337 SER A C 1
ATOM 2679 O O . SER A 1 337 ? -6.077 2.762 18.793 1.00 89.56 337 SER A O 1
ATOM 2681 N N . ARG A 1 338 ? -8.069 2.419 19.759 1.00 87.69 338 ARG A N 1
ATOM 2682 C CA . ARG A 1 338 ? -7.653 2.939 21.073 1.00 87.69 338 ARG A CA 1
ATOM 2683 C C . ARG A 1 338 ? -6.608 2.059 21.751 1.00 87.69 338 ARG A C 1
ATOM 2685 O O . ARG A 1 338 ? -5.703 2.599 22.379 1.00 87.69 338 ARG A O 1
ATOM 2692 N N . SER A 1 339 ? -6.705 0.735 21.618 1.00 86.69 339 SER A N 1
ATOM 2693 C CA . SER A 1 339 ? -5.675 -0.181 22.125 1.00 86.69 339 SER A CA 1
ATOM 2694 C C . SER A 1 339 ? -4.329 0.109 21.464 1.00 86.69 339 SER A C 1
ATOM 2696 O O . SER A 1 339 ? -3.340 0.306 22.164 1.00 86.69 339 SER A O 1
ATOM 2698 N N . CYS A 1 340 ? -4.306 0.226 20.132 1.00 83.38 340 CYS A N 1
ATOM 2699 C CA . CYS A 1 340 ? -3.091 0.559 19.389 1.00 83.38 340 CYS A CA 1
ATOM 2700 C C . CYS A 1 340 ? -2.524 1.929 19.794 1.00 83.38 340 CYS A C 1
ATOM 2702 O O . CYS A 1 340 ? -1.322 2.049 20.003 1.00 83.38 340 CYS A O 1
ATOM 2704 N N . LEU A 1 341 ? -3.373 2.941 19.999 1.00 77.44 341 LEU A N 1
ATOM 2705 C CA . LEU A 1 341 ? -2.931 4.252 20.490 1.00 77.44 341 LEU A CA 1
ATOM 2706 C C . LEU A 1 341 ? -2.324 4.213 21.887 1.00 77.44 341 LEU A C 1
ATOM 2708 O O . LEU A 1 341 ? -1.302 4.849 22.136 1.00 77.44 341 LEU A O 1
ATOM 2712 N N . SER A 1 342 ? -2.974 3.492 22.802 1.00 80.38 342 SER A N 1
ATOM 2713 C CA . SER A 1 342 ? -2.496 3.367 24.174 1.00 80.38 342 SER A CA 1
ATOM 2714 C C . SER A 1 342 ? -1.122 2.704 24.216 1.00 80.38 342 SER A C 1
ATOM 2716 O O . SER A 1 342 ? -0.300 3.081 25.046 1.00 80.38 342 SER A O 1
ATOM 2718 N N . GLU A 1 343 ? -0.871 1.735 23.335 1.00 78.69 343 GLU A N 1
ATOM 2719 C CA . GLU A 1 343 ? 0.443 1.105 23.186 1.00 78.69 343 GLU A CA 1
ATOM 2720 C C . GLU A 1 343 ? 1.487 2.082 22.627 1.00 78.69 343 GLU A C 1
ATOM 2722 O O . GLU A 1 343 ? 2.618 2.091 23.106 1.00 78.69 343 GLU A O 1
ATOM 2727 N N . LEU A 1 344 ? 1.099 2.951 21.687 1.00 75.19 344 LEU A N 1
ATOM 2728 C CA . LEU A 1 344 ? 1.961 3.998 21.121 1.00 75.19 344 LEU A CA 1
ATOM 2729 C C . LEU A 1 344 ? 2.173 5.203 22.060 1.00 75.19 344 LEU A C 1
ATOM 2731 O O . LEU A 1 344 ? 2.892 6.127 21.700 1.00 75.19 344 LEU A O 1
ATOM 2735 N N . GLN A 1 345 ? 1.542 5.220 23.242 1.00 73.25 345 GLN A N 1
ATOM 2736 C CA . GLN A 1 345 ? 1.541 6.336 24.205 1.00 73.25 345 GLN A CA 1
ATOM 2737 C C . GLN A 1 345 ? 1.134 7.695 23.614 1.00 73.25 345 GLN A C 1
ATOM 2739 O O . GLN A 1 345 ? 1.403 8.745 24.200 1.00 73.25 345 GLN A O 1
ATOM 2744 N N . ILE A 1 346 ? 0.407 7.692 22.496 1.00 62.94 346 ILE A N 1
ATOM 2745 C CA . ILE A 1 346 ? -0.162 8.904 21.912 1.00 62.94 346 ILE A CA 1
ATOM 2746 C C . ILE A 1 346 ? -1.376 9.276 22.767 1.00 62.94 346 ILE A C 1
ATOM 2748 O O . ILE A 1 346 ? -2.523 8.919 22.489 1.00 62.94 346 ILE A O 1
ATOM 2752 N N . GLN A 1 347 ? -1.113 9.963 23.877 1.00 53.84 347 GLN A N 1
ATOM 2753 C CA . GLN A 1 347 ? -2.146 10.577 24.696 1.00 53.84 347 GLN A CA 1
ATOM 2754 C C . GLN A 1 347 ? -2.645 11.838 23.995 1.00 53.84 347 GLN A C 1
ATOM 2756 O O . GLN A 1 347 ? -2.260 12.960 24.318 1.00 53.84 347 GLN A O 1
ATOM 2761 N N . LYS A 1 348 ? -3.575 11.673 23.058 1.00 51.41 348 LYS A N 1
ATOM 2762 C CA . LYS A 1 348 ? -4.517 12.757 22.786 1.00 51.41 348 LYS A CA 1
ATOM 2763 C C . LYS A 1 348 ? -5.379 12.973 24.033 1.00 51.41 348 LYS A C 1
ATOM 2765 O O . LYS A 1 348 ? -5.631 12.043 24.801 1.00 51.41 348 LYS A O 1
ATOM 2770 N N . LYS A 1 349 ? -5.860 14.205 24.224 1.00 47.34 349 LYS A N 1
ATOM 2771 C CA . LYS A 1 349 ? -6.877 14.602 25.221 1.00 47.34 349 LYS A CA 1
ATOM 2772 C C . LYS A 1 349 ? -8.241 13.917 24.963 1.00 47.34 349 LYS A C 1
ATOM 2774 O O . LYS A 1 349 ? -9.262 14.587 24.904 1.00 47.34 349 LYS A O 1
ATOM 2779 N N . PHE A 1 350 ? -8.276 12.597 24.810 1.00 45.81 350 PHE A N 1
ATOM 2780 C CA . PHE A 1 350 ? -9.487 11.808 24.578 1.00 45.81 350 PHE A CA 1
ATOM 2781 C C . PHE A 1 350 ? -10.210 11.412 25.873 1.00 45.81 350 PHE A C 1
ATOM 2783 O O . PHE A 1 350 ? -11.217 10.709 25.834 1.00 45.81 350 PHE A O 1
ATOM 2790 N N . GLU A 1 351 ? -9.717 11.861 27.030 1.00 36.12 351 GLU A N 1
ATOM 2791 C CA . GLU A 1 351 ? -10.445 11.797 28.296 1.00 36.12 351 GLU A CA 1
ATOM 2792 C C . GLU A 1 351 ? -11.344 13.033 28.448 1.00 36.12 351 GLU A C 1
ATOM 2794 O O . GLU A 1 351 ? -11.014 13.979 29.169 1.00 36.12 351 GLU A O 1
ATOM 2799 N N . LYS A 1 352 ? -12.490 13.039 27.760 1.00 38.28 352 LYS A N 1
ATOM 2800 C CA . LYS A 1 352 ? -13.651 13.839 28.165 1.00 38.28 352 LYS A CA 1
ATOM 2801 C C . LYS A 1 352 ? -14.950 13.068 28.025 1.00 38.28 352 LYS A C 1
ATOM 2803 O O . LYS A 1 352 ? -15.188 12.500 26.940 1.00 38.28 352 LYS A O 1
#

Sequence (352 aa):
MQYILFCILVVLSISAFSQTDDEEAIHALDSQSCHSKIVEAKRDYYRRTYPDILFVIFKGGDETLDDMVVLDTLLGPNPVNLDYEHPNELREDLMIVSAGRVWFMLQNSIPSATLFKADNPLGWQEHICVVTLDPCVVASSNLDATGYMLELPIEELQNVPEEMCLDKEDCIEFTIDHEAYHCLKSMYVGPQTMSSHTLWGEYNHYLEEKGADAFALAMHIRKHNRLTPFAENITRIRGASLLNADPNHFTCDALKQMSHIPIEELTNMTDAEVFNLANQIKKERTISYDEYLDYLAAAISAIKILESENANLSSLEEKIKGVKVNQDLVKKLVESSRSCLSELQIQKKFEK